Protein AF-A0A0C3D3B3-F1 (afdb_monomer)

Sequence (238 aa):
MASGIRVIELANLAVEKLCGSKEFSPSDTDHAIAVLGQRFGLEICLGHQESIKYLERGVASHLRICTSTTDDMIWSCTNYPSEPFLSCIAAFTLHGEQPIMENDVPDPRLKNCLKTLQDNLCKGMIDRGRAGELVSRLLWLLAKDLFVRTRIQNYGNLFYAAPGPNEWDGEFIDCRRVKVLDYLDFVFGKHKWTESVVGAFGNAYINFSHWVSMVSDIAGKEAHWIGYGSFDDLQPQC

Organism: NCBI:txid1036808

Mean predicted aligned error: 8.66 Å

pLDDT: mean 82.71, std 16.33, range [30.33, 96.94]

Foldseek 3Di:
DPDDQFPVNVLQVLLCQQQLHSDQDLLDLLSLCSLCCQQLVWDFDDPAPVLQVSQVCCCVRRQKDFPDADPVRSDTDIGHDLDLSSNLSSLCQQQHQAFDEPPDDGDVSVVSSVVSVVVCVVSRGIDCDPPRSSVVSCLLLVLLSNCLRYPQPQRDGQFSHDDDPGNVVTDGSLQDWDQPQSSCCSSVNHDDDDPVRCVVRVPPTDHDRDDDDDPDDCPDPPVDDPDDDDPVVPDDDD

Solvent-accessible surface area (backbone atoms only — not comparable to full-atom values): 14088 Å² total; per-residue (Å²): 130,85,81,74,86,49,71,69,57,52,50,49,50,48,48,19,43,34,40,56,32,88,64,89,45,44,86,38,63,67,32,26,51,31,35,48,19,45,55,61,63,61,46,67,27,84,91,33,75,69,22,55,57,47,52,56,47,28,45,75,37,25,67,30,41,75,79,46,63,45,97,86,65,80,50,70,47,66,46,56,70,76,44,61,68,61,29,30,52,25,49,42,66,36,58,45,72,62,73,53,56,102,81,58,79,76,45,68,41,38,55,38,25,54,49,52,49,52,55,34,47,73,72,50,31,37,50,53,66,66,99,50,46,46,58,54,42,48,53,54,50,52,51,48,55,49,46,55,42,55,71,50,78,59,73,43,62,70,20,44,43,75,48,61,100,50,63,85,78,36,55,46,41,74,63,51,70,41,49,44,59,66,50,48,29,65,76,75,43,87,69,87,72,49,71,70,52,44,71,71,35,68,86,35,67,45,67,85,63,77,85,78,90,72,96,64,69,81,87,45,99,75,71,70,74,96,62,81,78,69,80,78,80,74,66,83,80,129

Radius of gyration: 19.77 Å; Cα contacts (8 Å, |Δi|>4): 294; chains: 1; bounding box: 56×47×59 Å

Secondary structure (DSSP, 8-state):
-PPPPPHHHHHHHHHHHHHTSSS--TT-HHHHHHHHHHHHT--B-TT-HHHHHHHHHHHHHS-PEEEEE-TTS--EEEE----HHHHHHHHHHHH-SSPPPTTPPPPHHHHHHHHHHHHHHHHT-B---STTHHHHHHHHHHHHHHHHHHS-TT-BTTBSS---SSGGGSPBGGG--EEHHHHHHHHH------HHHHHHHTT-EE--S-----SS-TTSTT--------GGG-PPP-

Structure (mmCIF, N/CA/C/O backbone):
data_AF-A0A0C3D3B3-F1
#
_entry.id   AF-A0A0C3D3B3-F1
#
loop_
_atom_site.group_PDB
_atom_site.id
_atom_site.type_symbol
_atom_site.label_atom_id
_atom_site.label_alt_id
_atom_site.label_comp_id
_atom_site.label_asym_id
_atom_site.label_entity_id
_atom_site.label_seq_id
_atom_site.pdbx_PDB_ins_code
_atom_site.Cartn_x
_atom_site.Cartn_y
_atom_site.Cartn_z
_atom_site.occupancy
_atom_site.B_iso_or_equiv
_atom_site.auth_seq_id
_atom_site.auth_comp_id
_atom_site.auth_asym_id
_atom_site.auth_atom_id
_atom_site.pdbx_PDB_model_num
ATOM 1 N N . MET A 1 1 ? 27.771 -0.705 26.771 1.00 40.72 1 MET A N 1
ATOM 2 C CA . MET A 1 1 ? 26.434 -1.194 26.378 1.00 40.72 1 MET A CA 1
ATOM 3 C C . MET A 1 1 ? 26.163 -0.656 24.990 1.00 40.72 1 MET A C 1
ATOM 5 O O . MET A 1 1 ? 26.166 0.557 24.840 1.00 40.72 1 MET A O 1
ATOM 9 N N . ALA A 1 2 ? 26.061 -1.517 23.978 1.00 45.09 2 ALA A N 1
ATOM 10 C CA . ALA A 1 2 ? 25.658 -1.073 22.648 1.00 45.09 2 ALA A CA 1
ATOM 11 C C . ALA A 1 2 ? 24.197 -0.617 22.740 1.00 45.09 2 ALA A C 1
ATOM 13 O O . ALA A 1 2 ? 23.344 -1.403 23.149 1.00 45.09 2 ALA A O 1
ATOM 14 N N . SER A 1 3 ? 23.920 0.652 22.447 1.00 63.69 3 SER A N 1
ATOM 15 C CA . SER A 1 3 ? 22.546 1.106 22.250 1.00 63.69 3 SER A CA 1
ATOM 16 C C . SER A 1 3 ? 21.991 0.344 21.049 1.00 63.69 3 SER A C 1
ATOM 18 O O . SER A 1 3 ? 22.550 0.445 19.957 1.00 63.69 3 SER A O 1
ATOM 20 N N . GLY A 1 4 ? 20.959 -0.474 21.260 1.00 80.50 4 GLY A N 1
ATOM 21 C CA . GLY A 1 4 ? 20.258 -1.137 20.162 1.00 80.50 4 GLY A CA 1
ATOM 22 C C . GLY A 1 4 ? 19.687 -0.109 19.184 1.00 80.50 4 GLY A C 1
ATOM 23 O O . GLY A 1 4 ? 19.433 1.032 19.570 1.00 80.50 4 GLY A O 1
ATOM 24 N N . ILE A 1 5 ? 19.504 -0.512 17.924 1.00 85.50 5 ILE A N 1
ATOM 25 C CA . ILE A 1 5 ? 18.866 0.328 16.904 1.00 85.50 5 ILE A CA 1
ATOM 26 C C . ILE A 1 5 ? 17.456 0.720 17.370 1.00 85.50 5 ILE A C 1
ATOM 28 O O . ILE A 1 5 ? 16.706 -0.128 17.864 1.00 85.50 5 ILE A O 1
ATOM 32 N N . ARG A 1 6 ? 17.101 2.000 17.251 1.00 89.81 6 ARG A N 1
ATOM 33 C CA . ARG A 1 6 ? 15.747 2.477 17.579 1.00 89.81 6 ARG A CA 1
ATOM 34 C C . ARG A 1 6 ? 14.781 2.187 16.438 1.00 89.81 6 ARG A C 1
ATOM 36 O O . ARG A 1 6 ? 15.196 2.081 15.282 1.00 89.81 6 ARG A O 1
ATOM 43 N N . VAL A 1 7 ? 13.480 2.127 16.727 1.00 88.75 7 VAL A N 1
ATOM 44 C CA . VAL A 1 7 ? 12.479 1.827 15.686 1.00 88.75 7 VAL A CA 1
ATOM 45 C C . VAL A 1 7 ? 12.473 2.906 14.602 1.00 88.75 7 VAL A C 1
ATOM 47 O O . VAL A 1 7 ? 12.373 2.589 13.420 1.00 88.75 7 VAL A O 1
ATOM 50 N N . ILE A 1 8 ? 12.671 4.172 14.978 1.00 87.56 8 ILE A N 1
ATOM 51 C CA . ILE A 1 8 ? 12.753 5.278 14.014 1.00 87.56 8 ILE A CA 1
ATOM 52 C C . ILE A 1 8 ? 13.985 5.183 13.102 1.00 87.56 8 ILE A C 1
ATOM 54 O O . ILE A 1 8 ? 13.918 5.522 11.925 1.00 87.56 8 ILE A O 1
ATOM 58 N N . GLU A 1 9 ? 15.109 4.681 13.617 1.00 92.00 9 GLU A N 1
ATOM 59 C CA . GLU A 1 9 ? 16.326 4.472 12.826 1.00 92.00 9 GLU A CA 1
ATOM 60 C C . GLU A 1 9 ? 16.119 3.340 11.819 1.00 92.00 9 GLU A C 1
ATOM 62 O O . GLU A 1 9 ? 16.507 3.472 10.658 1.00 92.00 9 GLU A O 1
ATOM 67 N N . LEU A 1 10 ? 15.434 2.267 12.233 1.00 92.88 10 LEU A N 1
ATOM 68 C CA . LEU A 1 10 ? 15.047 1.194 11.323 1.00 92.88 10 LEU A CA 1
ATOM 69 C C . LEU A 1 10 ? 14.026 1.670 10.276 1.00 92.88 10 LEU A C 1
ATOM 71 O O . LEU A 1 10 ? 14.139 1.296 9.112 1.00 92.88 10 LEU A O 1
ATOM 75 N N . ALA A 1 11 ? 13.059 2.507 10.659 1.00 92.00 11 ALA A N 1
ATOM 76 C CA . ALA A 1 11 ? 12.079 3.080 9.739 1.00 92.00 11 ALA A CA 1
ATOM 77 C C . ALA A 1 11 ? 12.749 3.951 8.666 1.00 92.00 11 ALA A C 1
ATOM 79 O O . ALA A 1 11 ? 12.465 3.789 7.481 1.00 92.00 11 ALA A O 1
ATOM 80 N N . ASN A 1 12 ? 13.699 4.804 9.058 1.00 93.19 12 ASN A N 1
ATOM 81 C CA . ASN A 1 12 ? 14.478 5.610 8.117 1.00 93.19 12 ASN A CA 1
ATOM 82 C C . ASN A 1 12 ? 15.312 4.732 7.176 1.00 93.19 12 ASN A C 1
ATOM 84 O O . ASN A 1 12 ? 15.326 4.970 5.971 1.00 93.19 12 ASN A O 1
ATOM 88 N N . LEU A 1 13 ? 15.947 3.678 7.701 1.00 95.38 13 LEU A N 1
ATOM 89 C CA . LEU A 1 13 ? 16.672 2.711 6.876 1.00 95.38 13 LEU A CA 1
ATOM 90 C C . LEU A 1 13 ? 15.737 1.991 5.893 1.00 95.38 13 LEU A C 1
ATOM 92 O O . LEU A 1 13 ? 16.113 1.753 4.749 1.00 95.38 13 LEU A O 1
ATOM 96 N N . ALA A 1 14 ? 14.519 1.655 6.314 1.00 94.38 14 ALA A N 1
ATOM 97 C CA . ALA A 1 14 ? 13.520 1.037 5.452 1.00 94.38 14 ALA A CA 1
ATOM 98 C C . ALA A 1 14 ? 13.067 1.976 4.325 1.00 94.38 14 ALA A C 1
ATOM 100 O O . ALA A 1 14 ? 12.999 1.534 3.180 1.00 94.38 14 ALA A O 1
ATOM 101 N N . VAL A 1 15 ? 12.831 3.264 4.612 1.00 95.19 15 VAL A N 1
ATOM 102 C CA . VAL A 1 15 ? 12.570 4.279 3.573 1.00 95.19 15 VAL A CA 1
ATOM 103 C C . VAL A 1 15 ? 13.759 4.381 2.625 1.00 95.19 15 VAL A C 1
ATOM 105 O O . VAL A 1 15 ? 13.559 4.347 1.413 1.00 95.19 15 VAL A O 1
ATOM 108 N N . GLU A 1 16 ? 14.985 4.428 3.157 1.00 96.12 16 GLU A N 1
ATOM 109 C CA . GLU A 1 16 ? 16.201 4.520 2.347 1.00 96.12 16 GLU A CA 1
ATOM 110 C C . GLU A 1 16 ? 16.331 3.344 1.385 1.00 96.12 16 GLU A C 1
ATOM 112 O O . GLU A 1 16 ? 16.606 3.521 0.200 1.00 96.12 16 GLU A O 1
ATOM 117 N N . LYS A 1 17 ? 16.093 2.131 1.882 1.00 95.31 17 LYS A N 1
ATOM 118 C CA . LYS A 1 17 ? 16.173 0.914 1.078 1.00 95.31 17 LYS A CA 1
ATOM 119 C C . LYS A 1 17 ? 15.025 0.788 0.084 1.00 95.31 17 LYS A C 1
ATOM 121 O O . LYS A 1 17 ? 15.250 0.311 -1.021 1.00 95.31 17 LYS A O 1
ATOM 126 N N . LEU A 1 18 ? 13.819 1.216 0.446 1.00 94.50 18 LEU A N 1
ATOM 127 C CA . LEU A 1 18 ? 12.666 1.184 -0.452 1.00 94.50 18 LEU A CA 1
ATOM 128 C C . LEU A 1 18 ? 12.782 2.236 -1.565 1.00 94.50 18 LEU A C 1
ATOM 130 O O . LEU A 1 18 ? 12.392 1.987 -2.702 1.00 94.50 18 LEU A O 1
ATOM 134 N N . CYS A 1 19 ? 13.342 3.405 -1.259 1.00 95.69 19 CYS A N 1
ATOM 135 C CA . CYS A 1 19 ? 13.500 4.498 -2.216 1.00 95.69 19 CYS A CA 1
ATOM 136 C C . CYS A 1 19 ? 14.851 4.469 -2.941 1.00 95.69 19 CYS A C 1
ATOM 138 O O . CYS A 1 19 ? 15.018 5.201 -3.901 1.00 95.69 19 CYS A O 1
ATOM 140 N N . GLY A 1 20 ? 15.831 3.676 -2.509 1.00 94.81 20 GLY A N 1
ATOM 141 C CA . GLY A 1 20 ? 17.196 3.761 -3.044 1.00 94.81 20 GLY A CA 1
ATOM 142 C C . GLY A 1 20 ? 17.871 5.115 -2.780 1.00 94.81 20 GLY A C 1
ATOM 143 O O . GLY A 1 20 ? 18.854 5.458 -3.432 1.00 94.81 20 GLY A O 1
ATOM 144 N N . SER A 1 21 ? 17.334 5.896 -1.839 1.00 95.69 21 SER A N 1
ATOM 145 C CA . SER A 1 21 ? 17.717 7.272 -1.524 1.00 95.69 21 SER A CA 1
ATOM 146 C C . SER A 1 21 ? 17.378 7.574 -0.070 1.00 95.69 21 SER A C 1
ATOM 148 O O . SER A 1 21 ? 16.336 7.146 0.412 1.00 95.69 21 SER A O 1
ATOM 150 N N . LYS A 1 22 ? 18.210 8.369 0.614 1.00 93.00 22 LYS A N 1
ATOM 151 C CA . LYS A 1 22 ? 18.000 8.762 2.023 1.00 93.00 22 LYS A CA 1
ATOM 152 C C . LYS A 1 22 ? 16.673 9.471 2.274 1.00 93.00 22 LYS A C 1
ATOM 154 O O . LYS A 1 22 ? 16.157 9.431 3.385 1.00 93.00 22 LYS A O 1
ATOM 159 N N . GLU A 1 23 ? 16.155 10.144 1.254 1.00 92.44 23 GLU A N 1
ATOM 160 C CA . GLU A 1 23 ? 14.913 10.898 1.330 1.00 92.44 23 GLU A CA 1
ATOM 161 C C . GLU A 1 23 ? 13.953 10.448 0.237 1.00 92.44 23 GLU A C 1
ATOM 163 O O . GLU A 1 23 ? 14.335 10.235 -0.921 1.00 92.44 23 GLU A O 1
ATOM 168 N N . PHE A 1 24 ? 12.684 10.341 0.621 1.00 95.19 24 PHE A N 1
ATOM 169 C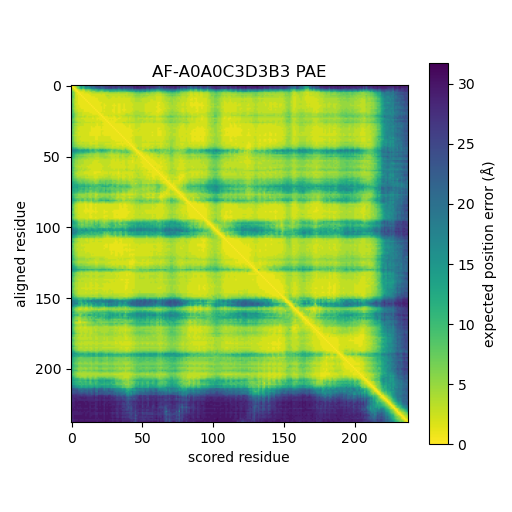 CA . PHE A 1 24 ? 11.595 10.093 -0.301 1.00 95.19 24 PHE A CA 1
ATOM 170 C C . PHE A 1 24 ? 11.248 11.368 -1.077 1.00 95.19 24 PHE A C 1
ATOM 172 O O . PHE A 1 24 ? 11.040 12.436 -0.503 1.00 95.19 24 PHE A O 1
ATOM 179 N N . SER A 1 25 ? 11.104 11.220 -2.391 1.00 95.44 25 SER A N 1
ATOM 180 C CA . SER A 1 25 ? 10.665 12.283 -3.295 1.00 95.44 25 SER A CA 1
ATOM 181 C C . SER A 1 25 ? 9.412 11.822 -4.041 1.00 95.44 25 SER A C 1
ATOM 183 O O . SER A 1 25 ? 9.516 10.913 -4.862 1.00 95.44 25 SER A O 1
ATOM 185 N N . PRO A 1 26 ? 8.230 12.420 -3.802 1.00 93.38 26 PRO A N 1
ATOM 186 C CA . PRO A 1 26 ? 6.985 11.995 -4.447 1.00 93.38 26 PRO A CA 1
ATOM 187 C C . PRO A 1 26 ? 6.913 12.351 -5.940 1.00 93.38 26 PRO A C 1
ATOM 189 O O . PRO A 1 26 ? 6.030 11.861 -6.642 1.00 93.38 26 PRO A O 1
ATOM 192 N N . SER A 1 27 ? 7.798 13.228 -6.423 1.00 93.00 27 SER A N 1
ATOM 193 C CA . SER A 1 27 ? 7.943 13.555 -7.846 1.00 93.00 27 SER A CA 1
ATOM 194 C C . SER A 1 27 ? 8.886 12.601 -8.582 1.00 93.00 27 SER A C 1
ATOM 196 O O . SER A 1 27 ? 8.890 12.589 -9.813 1.00 93.00 27 SER A O 1
ATOM 198 N N . ASP A 1 28 ? 9.666 11.801 -7.853 1.00 95.88 28 ASP A N 1
ATOM 199 C CA . ASP A 1 28 ? 10.480 10.742 -8.434 1.00 95.88 28 ASP A CA 1
ATOM 200 C C . ASP A 1 28 ? 9.589 9.533 -8.756 1.00 95.88 28 ASP A C 1
ATOM 202 O O . ASP A 1 28 ? 8.849 9.024 -7.906 1.00 95.88 28 ASP A O 1
ATOM 206 N N . THR A 1 29 ? 9.633 9.090 -10.014 1.00 95.44 29 THR A N 1
ATOM 207 C CA . THR A 1 29 ? 8.800 7.976 -10.477 1.00 95.44 29 THR A CA 1
ATOM 208 C C . THR A 1 29 ? 9.195 6.662 -9.819 1.00 95.44 29 THR A C 1
ATOM 210 O O . THR A 1 29 ? 8.309 5.907 -9.418 1.00 95.44 29 THR A O 1
ATOM 213 N N . ASP A 1 30 ? 10.490 6.395 -9.661 1.00 95.38 30 ASP A N 1
ATOM 214 C CA . ASP A 1 30 ? 10.953 5.126 -9.115 1.00 95.38 30 ASP A CA 1
ATOM 215 C C . ASP A 1 30 ? 10.599 5.030 -7.626 1.00 95.38 30 ASP A C 1
ATOM 217 O O . ASP A 1 30 ? 10.074 4.004 -7.187 1.00 95.38 30 ASP A O 1
ATOM 221 N N . HIS A 1 31 ? 10.756 6.130 -6.877 1.00 96.69 31 HIS A N 1
ATOM 222 C CA . HIS A 1 31 ? 10.308 6.219 -5.483 1.00 96.69 31 HIS A CA 1
ATOM 223 C C . HIS A 1 31 ? 8.799 5.984 -5.351 1.00 96.69 31 HIS A C 1
ATOM 225 O O . HIS A 1 31 ? 8.360 5.163 -4.544 1.00 96.69 31 HIS A O 1
ATOM 231 N N . ALA A 1 32 ? 7.991 6.700 -6.141 1.00 96.94 32 ALA A N 1
ATOM 232 C CA . ALA A 1 32 ? 6.539 6.600 -6.069 1.00 96.94 32 ALA A CA 1
ATOM 233 C C . ALA A 1 32 ? 6.052 5.182 -6.400 1.00 96.94 32 ALA A C 1
ATOM 235 O O . ALA A 1 32 ? 5.237 4.632 -5.658 1.00 96.94 32 ALA A O 1
ATOM 236 N N . ILE A 1 33 ? 6.563 4.567 -7.473 1.00 96.12 33 ILE A N 1
ATOM 237 C CA . ILE A 1 33 ? 6.174 3.201 -7.845 1.00 96.12 33 ILE A CA 1
ATOM 238 C C . ILE A 1 33 ? 6.713 2.175 -6.845 1.00 96.12 33 ILE A C 1
ATOM 240 O O . ILE A 1 33 ? 6.004 1.215 -6.564 1.00 96.12 33 ILE A O 1
ATOM 244 N N . ALA A 1 34 ? 7.887 2.379 -6.240 1.00 95.69 34 ALA A N 1
ATOM 245 C CA . ALA A 1 34 ? 8.399 1.471 -5.213 1.00 95.69 34 ALA A CA 1
ATOM 246 C C . ALA A 1 34 ? 7.525 1.475 -3.951 1.00 95.69 34 ALA A C 1
ATOM 248 O O . ALA A 1 34 ? 7.096 0.421 -3.479 1.00 95.69 34 ALA A O 1
ATOM 249 N N . VAL A 1 35 ? 7.188 2.663 -3.444 1.00 95.75 35 VAL A N 1
ATOM 250 C CA . VAL A 1 35 ? 6.343 2.823 -2.253 1.00 95.75 35 VAL A CA 1
ATOM 251 C C . VAL A 1 35 ? 4.927 2.298 -2.506 1.00 95.75 35 VAL A C 1
ATOM 253 O O . VAL A 1 35 ? 4.397 1.519 -1.711 1.00 95.75 35 VAL A O 1
ATOM 256 N N . LEU A 1 36 ? 4.315 2.663 -3.636 1.00 95.44 36 LEU A N 1
ATOM 257 C CA . LEU A 1 36 ? 3.005 2.130 -4.017 1.00 95.44 36 LEU A CA 1
ATOM 258 C C . LEU A 1 36 ? 3.061 0.620 -4.287 1.00 95.44 36 LEU A C 1
ATOM 260 O O . LEU A 1 36 ? 2.132 -0.101 -3.933 1.00 95.44 36 LEU A O 1
ATOM 264 N N . GLY A 1 37 ? 4.151 0.140 -4.882 1.00 93.81 37 GLY A N 1
ATOM 265 C CA . GLY A 1 37 ? 4.425 -1.265 -5.155 1.00 93.81 37 GLY A CA 1
ATOM 266 C C . GLY A 1 37 ? 4.431 -2.096 -3.885 1.00 93.81 37 GLY A C 1
ATOM 267 O O . GLY A 1 37 ? 3.711 -3.090 -3.813 1.00 93.81 37 GLY A O 1
ATOM 268 N N . GLN A 1 38 ? 5.152 -1.635 -2.865 1.00 93.56 38 GLN A N 1
ATOM 269 C CA . GLN A 1 38 ? 5.186 -2.271 -1.553 1.00 93.56 38 GLN A CA 1
ATOM 270 C C . GLN A 1 38 ? 3.829 -2.211 -0.838 1.00 93.56 38 GLN A C 1
ATOM 272 O O . GLN A 1 38 ? 3.435 -3.183 -0.191 1.00 93.56 38 GLN A O 1
ATOM 277 N N . ARG A 1 39 ? 3.092 -1.093 -0.938 1.00 93.38 39 ARG A N 1
ATOM 278 C CA . ARG A 1 39 ? 1.810 -0.942 -0.227 1.00 93.38 39 ARG A CA 1
ATOM 279 C C . ARG A 1 39 ? 0.667 -1.719 -0.881 1.00 93.38 39 ARG A C 1
ATOM 281 O O . ARG A 1 39 ? -0.083 -2.391 -0.179 1.00 93.38 39 ARG A O 1
ATOM 288 N N . PHE A 1 40 ? 0.522 -1.614 -2.200 1.00 92.12 40 PHE A N 1
ATOM 289 C CA . PHE A 1 40 ? -0.640 -2.104 -2.955 1.00 92.12 40 PHE A CA 1
ATOM 290 C C . PHE A 1 40 ? -0.348 -3.357 -3.793 1.00 92.12 40 PHE A C 1
ATOM 292 O O . PHE A 1 40 ? -1.259 -3.911 -4.412 1.00 92.12 40 PHE A O 1
ATOM 299 N N . GLY A 1 41 ? 0.902 -3.829 -3.808 1.00 90.62 41 GLY A N 1
ATOM 300 C CA . GLY A 1 41 ? 1.323 -5.005 -4.569 1.00 90.62 41 GLY A CA 1
ATOM 301 C C . GLY A 1 41 ? 1.335 -4.756 -6.076 1.00 90.62 41 GLY A C 1
ATOM 302 O O . GLY A 1 41 ? 0.776 -5.552 -6.825 1.00 90.62 41 GLY A O 1
ATOM 303 N N . LEU A 1 42 ? 1.894 -3.633 -6.536 1.00 91.81 42 LEU A N 1
ATOM 304 C CA . LEU A 1 42 ? 1.882 -3.307 -7.966 1.00 91.81 42 LEU A CA 1
ATOM 305 C C . LEU A 1 42 ? 2.642 -4.350 -8.794 1.00 91.81 42 LEU A C 1
ATOM 307 O O . LEU A 1 42 ? 3.812 -4.664 -8.532 1.00 91.81 42 LEU A O 1
ATOM 311 N N . GLU A 1 43 ? 1.969 -4.824 -9.835 1.00 89.81 43 GLU A N 1
ATOM 312 C CA . GLU A 1 43 ? 2.534 -5.693 -10.855 1.00 89.81 43 GLU A CA 1
ATOM 313 C C . GLU A 1 43 ? 3.013 -4.845 -12.030 1.00 89.81 43 GLU A C 1
ATOM 315 O O . GLU A 1 43 ? 2.365 -3.880 -12.439 1.00 89.81 43 GLU A O 1
ATOM 320 N N . ILE A 1 44 ? 4.197 -5.174 -12.531 1.00 90.81 44 ILE A N 1
ATOM 321 C CA . ILE A 1 44 ? 4.859 -4.432 -13.599 1.00 90.81 44 ILE A CA 1
ATOM 322 C C . ILE A 1 44 ? 4.750 -5.282 -14.861 1.00 90.81 44 ILE A C 1
ATOM 324 O O . ILE A 1 44 ? 5.142 -6.449 -14.846 1.00 90.81 44 ILE A O 1
ATOM 328 N N . CYS A 1 45 ? 4.217 -4.707 -15.938 1.00 88.25 45 CYS A N 1
ATOM 329 C CA . CYS A 1 45 ? 3.967 -5.427 -17.181 1.00 88.25 45 CYS A CA 1
ATOM 330 C C . CYS A 1 45 ? 5.272 -5.947 -17.788 1.00 88.25 45 CYS A C 1
ATOM 332 O O . CYS A 1 45 ? 6.187 -5.164 -18.065 1.00 88.25 45 CYS A O 1
ATOM 334 N N . LEU A 1 46 ? 5.321 -7.246 -18.078 1.00 78.81 46 LEU A N 1
ATOM 335 C CA . LEU A 1 46 ? 6.338 -7.831 -18.947 1.00 78.81 46 LEU A CA 1
ATOM 336 C C . LEU A 1 46 ? 6.076 -7.354 -20.387 1.00 78.81 46 LEU A C 1
ATOM 338 O O . LEU A 1 46 ? 4.928 -7.252 -20.809 1.00 78.81 46 LEU A O 1
ATOM 342 N N . GLY A 1 47 ? 7.119 -7.014 -21.142 1.00 74.75 47 GLY A N 1
ATOM 343 C CA . GLY A 1 47 ? 6.988 -6.577 -22.542 1.00 74.75 47 GLY A CA 1
ATOM 344 C C . GLY A 1 47 ? 7.158 -5.078 -22.799 1.00 74.75 47 GLY A C 1
ATOM 345 O O . GLY A 1 47 ? 7.481 -4.694 -23.921 1.00 74.75 47 GLY A O 1
ATOM 346 N N . HIS A 1 48 ? 6.986 -4.213 -21.797 1.00 81.25 48 HIS A N 1
ATOM 347 C CA . HIS A 1 48 ? 7.131 -2.765 -21.986 1.00 81.25 48 HIS A CA 1
ATOM 348 C C . HIS A 1 48 ? 8.576 -2.307 -21.709 1.00 81.25 48 HIS A C 1
ATOM 350 O O . HIS A 1 48 ? 9.160 -2.649 -20.683 1.00 81.25 48 HIS A O 1
ATOM 356 N N . GLN A 1 49 ? 9.173 -1.504 -22.598 1.00 82.75 49 GLN A N 1
ATOM 357 C CA . GLN A 1 49 ? 10.597 -1.135 -22.501 1.00 82.75 49 GLN A CA 1
ATOM 358 C C . GLN A 1 49 ? 10.946 -0.422 -21.183 1.00 82.75 49 GLN A C 1
ATOM 360 O O . GLN A 1 49 ? 11.986 -0.690 -20.582 1.00 82.75 49 GLN A O 1
ATOM 365 N N . GLU A 1 50 ? 10.069 0.464 -20.706 1.00 85.38 50 GLU A N 1
ATOM 366 C CA . GLU A 1 50 ? 10.281 1.151 -19.424 1.00 85.38 50 GLU A CA 1
ATOM 367 C C . GLU A 1 50 ? 10.068 0.225 -18.222 1.00 85.38 50 GLU A C 1
ATOM 369 O O . GLU A 1 50 ? 10.678 0.444 -17.178 1.00 85.38 50 GLU A O 1
ATOM 374 N N . SER A 1 51 ? 9.284 -0.847 -18.382 1.00 87.50 51 SER A N 1
ATOM 375 C CA . SER A 1 51 ? 9.134 -1.861 -17.339 1.00 87.50 51 SER A CA 1
ATOM 376 C C . SER A 1 51 ? 10.448 -2.582 -17.095 1.00 87.50 51 SER A C 1
ATOM 378 O O . SER A 1 51 ? 10.849 -2.690 -15.948 1.00 87.50 51 SER A O 1
ATOM 380 N N . ILE A 1 52 ? 11.160 -3.010 -18.145 1.00 86.06 52 ILE A N 1
ATOM 381 C CA . ILE A 1 52 ? 12.442 -3.727 -18.000 1.00 86.06 52 ILE A CA 1
ATOM 382 C C . ILE A 1 52 ? 13.441 -2.885 -17.200 1.00 86.06 52 ILE A C 1
ATOM 384 O O . ILE A 1 52 ? 13.960 -3.337 -16.182 1.00 86.06 52 ILE A O 1
ATOM 388 N N . LYS A 1 53 ? 13.629 -1.620 -17.600 1.00 88.12 53 LYS A N 1
ATOM 389 C CA . LYS A 1 53 ? 14.524 -0.688 -16.897 1.00 88.12 53 LYS A CA 1
ATOM 390 C C . LYS A 1 53 ? 14.112 -0.493 -15.439 1.00 88.12 53 LYS A C 1
ATOM 392 O O . LYS A 1 53 ? 14.966 -0.463 -14.558 1.00 88.12 53 LYS A O 1
ATOM 397 N N . TYR A 1 54 ? 12.813 -0.340 -15.182 1.00 90.62 54 TYR A N 1
ATOM 398 C CA . TYR A 1 54 ? 12.312 -0.205 -13.819 1.00 90.62 54 TYR A CA 1
ATOM 399 C C . TYR A 1 54 ? 12.521 -1.479 -13.000 1.00 90.62 54 TYR A C 1
ATOM 401 O O . TYR A 1 54 ? 12.869 -1.382 -11.833 1.00 90.62 54 TYR A O 1
ATOM 409 N N . LEU A 1 55 ? 12.334 -2.665 -13.580 1.00 91.12 55 LEU A N 1
ATOM 410 C CA . LEU A 1 55 ? 12.520 -3.931 -12.874 1.00 91.12 55 LEU A CA 1
ATOM 411 C C . LEU A 1 55 ? 13.974 -4.125 -12.440 1.00 91.12 55 LEU A C 1
ATOM 413 O O . LEU A 1 55 ? 14.216 -4.464 -11.282 1.00 91.12 55 LEU A O 1
ATOM 417 N N . GLU A 1 56 ? 14.929 -3.844 -13.327 1.00 89.56 56 GLU A N 1
ATOM 418 C CA . GLU A 1 56 ? 16.361 -3.892 -13.010 1.00 89.56 56 GLU A CA 1
ATOM 419 C C . GLU A 1 56 ? 16.723 -2.922 -11.879 1.00 89.56 56 GLU A C 1
ATOM 421 O O . GLU A 1 56 ? 17.324 -3.329 -10.881 1.00 89.56 56 GLU A O 1
ATOM 426 N N . ARG A 1 57 ? 16.302 -1.651 -11.987 1.00 92.00 57 ARG A N 1
ATOM 427 C CA . ARG A 1 57 ? 16.517 -0.655 -10.922 1.00 92.00 57 ARG A CA 1
ATOM 428 C C . ARG A 1 57 ? 15.810 -1.058 -9.634 1.00 92.00 57 ARG A C 1
ATOM 430 O O . ARG A 1 57 ? 16.399 -1.004 -8.564 1.00 92.00 57 ARG A O 1
ATOM 437 N N . GLY A 1 58 ? 14.574 -1.533 -9.732 1.00 91.44 58 GLY A N 1
ATOM 438 C CA . GLY A 1 58 ? 13.755 -1.975 -8.612 1.00 91.44 58 GLY A CA 1
ATOM 439 C C . GLY A 1 58 ? 14.455 -3.036 -7.768 1.00 91.44 58 GLY A C 1
ATOM 440 O O . GLY A 1 58 ? 14.473 -2.940 -6.539 1.00 91.44 58 GLY A O 1
ATOM 441 N N . VAL A 1 59 ? 15.066 -4.020 -8.432 1.00 91.50 59 VAL A N 1
ATOM 442 C CA . VAL A 1 59 ? 15.844 -5.079 -7.776 1.00 91.50 59 VAL A CA 1
ATOM 443 C C . VAL A 1 59 ? 17.150 -4.538 -7.195 1.00 91.50 59 VAL A C 1
ATOM 445 O O . VAL A 1 59 ? 17.517 -4.890 -6.075 1.00 91.50 59 VAL A O 1
ATOM 448 N N . ALA A 1 60 ? 17.843 -3.662 -7.922 1.00 92.56 60 ALA A N 1
ATOM 449 C CA . ALA A 1 60 ? 19.128 -3.123 -7.490 1.00 92.56 60 ALA A CA 1
ATOM 450 C C . ALA A 1 60 ? 19.023 -2.141 -6.306 1.00 92.56 60 ALA A C 1
ATOM 452 O O . ALA A 1 60 ? 19.928 -2.107 -5.470 1.00 92.56 60 ALA A O 1
ATOM 453 N N . SER A 1 61 ? 17.957 -1.335 -6.234 1.00 93.06 61 SER A N 1
ATOM 454 C CA . SER A 1 61 ? 17.893 -0.182 -5.323 1.00 93.06 61 SER A CA 1
ATOM 455 C C . SER A 1 61 ? 16.590 0.008 -4.551 1.00 93.06 61 SER A C 1
ATOM 457 O O . SER A 1 61 ? 16.578 0.861 -3.673 1.00 93.06 61 SER A O 1
ATOM 459 N N . HIS A 1 62 ? 15.524 -0.758 -4.808 1.00 94.50 62 HIS A N 1
ATOM 460 C CA . HIS A 1 62 ? 14.206 -0.489 -4.211 1.00 94.50 62 HIS A 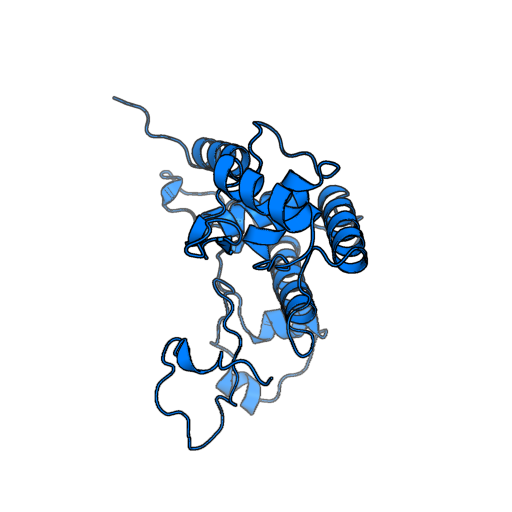CA 1
ATOM 461 C C . HIS A 1 62 ? 13.591 -1.677 -3.473 1.00 94.50 62 HIS A C 1
ATOM 463 O O . HIS A 1 62 ? 12.373 -1.756 -3.407 1.00 94.50 62 HIS A O 1
ATOM 469 N N . LEU A 1 63 ? 14.384 -2.617 -2.944 1.00 93.44 63 LEU A N 1
ATOM 470 C CA . LEU A 1 63 ? 13.905 -3.820 -2.229 1.00 93.44 63 LEU A CA 1
ATOM 471 C C . LEU A 1 63 ? 12.965 -4.738 -3.031 1.00 93.44 63 LEU A C 1
ATOM 473 O O . LEU A 1 63 ? 12.318 -5.618 -2.456 1.00 93.44 63 LEU A O 1
ATOM 477 N N . ARG A 1 64 ? 12.888 -4.574 -4.353 1.00 92.38 64 ARG A N 1
ATOM 478 C CA . ARG A 1 64 ? 12.146 -5.511 -5.191 1.00 92.38 64 ARG A CA 1
ATOM 479 C C . ARG A 1 64 ? 12.930 -6.818 -5.276 1.00 92.38 64 ARG A C 1
ATOM 481 O O . ARG A 1 64 ? 14.149 -6.814 -5.415 1.00 92.38 64 ARG A O 1
ATOM 488 N N . ILE A 1 65 ? 12.243 -7.946 -5.200 1.00 90.75 65 ILE A N 1
ATOM 489 C CA . ILE A 1 65 ? 12.876 -9.264 -5.253 1.00 90.75 65 ILE A CA 1
ATOM 490 C C . ILE A 1 65 ? 12.716 -9.819 -6.662 1.00 90.75 65 ILE A C 1
ATOM 492 O O . ILE A 1 65 ? 11.617 -9.796 -7.212 1.00 90.75 65 ILE A O 1
ATOM 496 N N . CYS A 1 66 ? 13.805 -10.332 -7.236 1.00 90.31 66 CYS A N 1
ATOM 497 C CA . CYS A 1 66 ? 13.752 -11.184 -8.419 1.00 90.31 66 CYS A CA 1
ATOM 498 C C . CYS A 1 66 ? 13.459 -12.620 -7.982 1.00 90.31 66 CYS A C 1
ATOM 500 O O . CYS A 1 66 ? 14.224 -13.200 -7.213 1.00 90.31 66 CYS A O 1
ATOM 502 N N . THR A 1 67 ? 12.330 -13.168 -8.424 1.00 88.12 67 THR A N 1
ATOM 503 C CA . THR A 1 67 ? 11.890 -14.519 -8.057 1.00 88.12 67 THR A CA 1
ATOM 504 C C . THR A 1 67 ? 12.311 -15.559 -9.083 1.00 88.12 67 THR A C 1
ATOM 506 O O . THR A 1 67 ? 12.550 -16.707 -8.723 1.00 88.12 67 THR A O 1
ATOM 509 N N . SER A 1 68 ? 12.399 -15.174 -10.355 1.00 86.50 68 SER A N 1
ATOM 510 C CA . SER A 1 68 ? 12.899 -16.022 -11.435 1.00 86.50 68 SER A CA 1
ATOM 511 C C . SER A 1 68 ? 13.301 -15.179 -12.638 1.00 86.50 68 SER A C 1
ATOM 513 O O . SER A 1 68 ? 12.868 -14.034 -12.789 1.00 86.50 68 SER A O 1
ATOM 515 N N . THR A 1 69 ? 14.103 -15.772 -13.512 1.00 87.19 69 THR A N 1
ATOM 516 C CA . THR A 1 69 ? 14.513 -15.186 -14.786 1.00 87.19 69 THR A CA 1
ATOM 517 C C . THR A 1 69 ? 14.369 -16.250 -15.873 1.00 87.19 69 THR A C 1
ATOM 519 O O . THR A 1 69 ? 14.507 -17.439 -15.586 1.00 87.19 69 THR A O 1
ATOM 522 N N . THR A 1 70 ? 14.061 -15.846 -17.103 1.00 85.31 70 THR A N 1
ATOM 523 C CA . THR A 1 70 ? 14.115 -16.731 -18.274 1.00 85.31 70 THR A CA 1
ATOM 524 C C . THR A 1 70 ? 15.548 -17.179 -18.572 1.00 85.31 70 THR A C 1
ATOM 526 O O . THR A 1 70 ? 16.503 -16.500 -18.199 1.00 85.31 70 THR A O 1
ATOM 529 N N . ASP A 1 71 ? 15.710 -18.303 -19.279 1.00 86.88 71 ASP A N 1
ATOM 530 C CA . ASP A 1 71 ? 17.031 -18.863 -19.622 1.00 86.88 71 ASP A CA 1
ATOM 531 C C . ASP A 1 71 ? 17.904 -17.896 -20.442 1.00 86.88 71 ASP A C 1
ATOM 533 O O . ASP A 1 71 ? 19.130 -17.903 -20.336 1.00 86.88 71 ASP A O 1
ATOM 537 N N . ASP A 1 72 ? 17.272 -17.042 -21.253 1.00 84.31 72 ASP A N 1
ATOM 538 C CA . ASP A 1 72 ? 17.933 -15.993 -22.037 1.00 84.31 72 ASP A CA 1
ATOM 539 C C . ASP A 1 72 ? 18.273 -14.732 -21.220 1.00 84.31 72 ASP A C 1
ATOM 541 O O . ASP A 1 72 ? 18.891 -13.804 -21.743 1.00 84.31 72 ASP A O 1
ATOM 545 N N . MET A 1 73 ? 17.893 -14.699 -19.939 1.00 78.38 73 MET A N 1
ATOM 546 C CA . MET A 1 73 ? 18.070 -13.592 -18.998 1.00 78.38 73 MET A CA 1
ATOM 547 C C . MET A 1 73 ? 17.362 -12.285 -19.395 1.00 78.38 73 MET A C 1
ATOM 549 O O . MET A 1 73 ? 17.610 -11.245 -18.785 1.00 78.38 73 MET A O 1
ATOM 553 N N . ILE A 1 74 ? 16.465 -12.318 -20.390 1.00 77.19 74 ILE A N 1
ATOM 554 C CA . ILE A 1 74 ? 15.774 -11.123 -20.901 1.00 77.19 74 ILE A CA 1
ATOM 555 C C . ILE A 1 74 ? 14.612 -10.722 -19.988 1.00 77.19 74 ILE A C 1
ATOM 557 O O . ILE A 1 74 ? 14.372 -9.532 -19.770 1.00 77.19 74 ILE A O 1
ATOM 561 N N . TRP A 1 75 ? 13.888 -11.696 -19.435 1.00 79.44 75 TRP A N 1
ATOM 562 C CA . TRP A 1 75 ? 12.706 -11.446 -18.617 1.00 79.44 75 TRP A CA 1
ATOM 563 C C . TRP A 1 75 ? 12.936 -11.887 -17.183 1.00 79.44 75 TRP A C 1
ATOM 565 O O . TRP A 1 75 ? 13.291 -13.032 -16.920 1.00 79.44 75 TRP A O 1
ATOM 575 N N . SER A 1 76 ? 12.683 -10.978 -16.243 1.00 83.31 76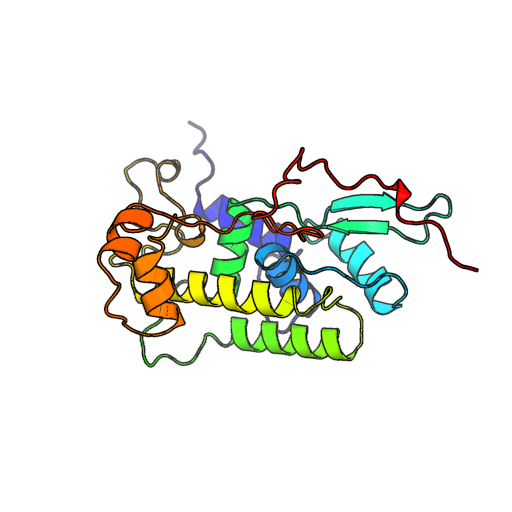 SER A N 1
ATOM 576 C CA . SER A 1 76 ? 12.723 -11.268 -14.811 1.00 83.31 76 SER A CA 1
ATOM 577 C C . SER A 1 76 ? 11.330 -11.144 -14.211 1.00 83.31 76 SER A C 1
ATOM 579 O O . SER A 1 76 ? 10.691 -10.093 -14.300 1.00 83.31 76 SER A O 1
ATOM 581 N N . CYS A 1 77 ? 10.877 -12.202 -13.548 1.00 83.81 77 CYS A N 1
ATOM 582 C CA . CYS A 1 77 ? 9.718 -12.132 -12.677 1.00 83.81 77 CYS A CA 1
ATOM 583 C C . CYS A 1 77 ? 10.164 -11.532 -11.351 1.00 83.81 77 CYS A C 1
ATOM 585 O O . CYS A 1 77 ? 11.115 -11.991 -10.718 1.00 83.81 77 CYS A O 1
ATOM 587 N N . THR A 1 78 ? 9.487 -10.474 -10.932 1.00 87.44 78 THR A N 1
ATOM 588 C CA . THR A 1 78 ? 9.869 -9.726 -9.740 1.00 87.44 78 THR A CA 1
ATOM 589 C C . THR A 1 78 ? 8.631 -9.320 -8.962 1.00 87.44 78 THR A C 1
ATOM 591 O O . THR A 1 78 ? 7.581 -9.047 -9.549 1.00 87.44 78 THR A O 1
ATOM 594 N N . ASN A 1 79 ? 8.750 -9.224 -7.645 1.00 86.19 79 ASN A N 1
ATOM 595 C CA . ASN A 1 79 ? 7.666 -8.761 -6.790 1.00 86.19 79 ASN A CA 1
ATOM 596 C C . ASN A 1 79 ? 8.193 -7.998 -5.573 1.00 86.19 79 ASN A C 1
ATOM 598 O O . ASN A 1 79 ? 9.392 -7.953 -5.295 1.00 86.19 79 ASN A O 1
ATOM 602 N N . TYR A 1 80 ? 7.264 -7.363 -4.870 1.00 84.94 80 TYR A N 1
ATOM 603 C CA . TYR A 1 80 ? 7.501 -6.834 -3.540 1.00 84.94 80 TYR A CA 1
ATOM 604 C C . TYR A 1 80 ? 7.077 -7.882 -2.508 1.00 84.94 80 TYR A C 1
ATOM 606 O O . TYR A 1 80 ? 5.960 -8.403 -2.616 1.00 84.94 80 TYR A O 1
ATOM 614 N N . PRO A 1 81 ? 7.925 -8.223 -1.521 1.00 79.56 81 PRO A N 1
ATOM 615 C CA . PRO A 1 81 ? 7.528 -9.153 -0.478 1.00 79.56 81 PRO A CA 1
ATOM 616 C C . PRO A 1 81 ? 6.383 -8.554 0.344 1.00 79.56 81 PRO A C 1
ATOM 618 O O . PRO A 1 81 ? 6.395 -7.374 0.704 1.00 79.56 81 PRO A O 1
ATOM 621 N N . SER A 1 82 ? 5.401 -9.390 0.684 1.00 74.69 82 SER A N 1
ATOM 622 C CA . SER A 1 82 ? 4.364 -9.034 1.657 1.00 74.69 82 SER A CA 1
ATOM 623 C C . SER A 1 82 ? 4.988 -8.989 3.056 1.00 74.69 82 SER A C 1
ATOM 625 O O . SER A 1 82 ? 4.997 -9.983 3.776 1.00 74.69 82 SER A O 1
ATOM 627 N N . GLU A 1 83 ? 5.565 -7.844 3.414 1.00 84.94 83 GLU A N 1
ATOM 628 C CA . GLU A 1 83 ? 6.252 -7.620 4.686 1.00 84.94 83 GLU A CA 1
ATOM 629 C C . GLU A 1 83 ? 5.513 -6.512 5.466 1.00 84.94 83 GLU A C 1
ATOM 631 O O . GLU A 1 83 ? 5.433 -5.375 4.981 1.00 84.94 83 GLU A O 1
ATOM 636 N N . PRO A 1 84 ? 4.897 -6.830 6.626 1.00 87.06 84 PRO A N 1
ATOM 637 C CA . PRO A 1 84 ? 4.055 -5.892 7.367 1.00 87.06 84 PRO A CA 1
ATOM 638 C C . PRO A 1 84 ? 4.753 -4.585 7.747 1.00 87.06 84 PRO A C 1
ATOM 640 O O . PRO A 1 84 ? 4.139 -3.523 7.625 1.00 87.06 84 PRO A O 1
ATOM 643 N N . PHE A 1 85 ? 6.018 -4.635 8.174 1.00 90.19 85 PHE A N 1
ATOM 644 C CA . PHE A 1 85 ? 6.746 -3.440 8.588 1.00 90.19 85 PHE A CA 1
ATOM 645 C C . PHE A 1 85 ? 6.969 -2.489 7.404 1.00 90.19 85 PHE A C 1
ATOM 647 O O . PHE A 1 85 ? 6.543 -1.340 7.464 1.00 90.19 85 PHE A O 1
ATOM 654 N N . LEU A 1 86 ? 7.501 -2.969 6.282 1.00 91.62 86 LEU A N 1
ATOM 655 C CA . LEU A 1 86 ? 7.671 -2.214 5.041 1.00 91.62 86 LEU A CA 1
ATOM 656 C C . LEU A 1 86 ? 6.339 -1.715 4.484 1.00 91.62 86 LEU A C 1
ATOM 658 O O . LEU A 1 86 ? 6.277 -0.60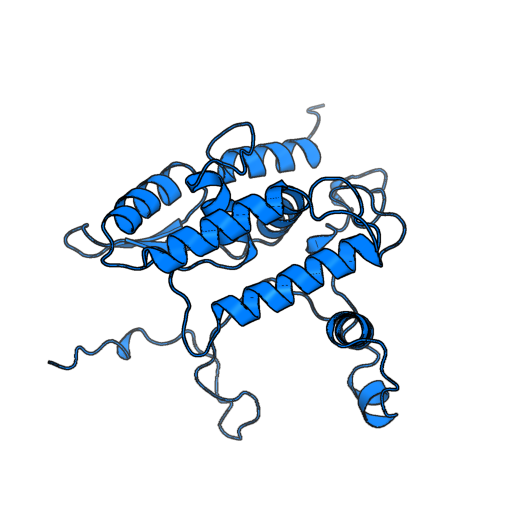9 3.956 1.00 91.62 86 LEU A O 1
ATOM 662 N N . SER A 1 87 ? 5.260 -2.490 4.620 1.00 91.75 87 SER A N 1
ATOM 663 C CA . SER A 1 87 ? 3.923 -2.033 4.232 1.00 91.75 87 SER A CA 1
ATOM 664 C C . SER A 1 87 ? 3.445 -0.864 5.103 1.00 91.75 87 SER A C 1
ATOM 666 O O . SER A 1 87 ? 2.835 0.074 4.583 1.00 91.75 87 SER A O 1
ATOM 668 N N . CYS A 1 88 ? 3.753 -0.876 6.405 1.00 91.69 88 CYS A N 1
ATOM 669 C CA . CYS A 1 88 ? 3.509 0.258 7.296 1.00 91.69 88 CYS A CA 1
ATOM 670 C C . CYS A 1 88 ? 4.382 1.464 6.940 1.00 91.69 88 CYS A C 1
ATOM 672 O O . CYS A 1 88 ? 3.864 2.571 6.831 1.00 91.69 88 CYS A O 1
ATOM 674 N N . ILE A 1 89 ? 5.675 1.260 6.676 1.00 93.19 89 ILE A N 1
ATOM 675 C CA . ILE A 1 89 ? 6.579 2.335 6.248 1.00 93.19 89 ILE A CA 1
ATOM 676 C C . ILE A 1 89 ? 6.117 2.953 4.926 1.00 93.19 89 ILE A C 1
ATOM 678 O O . ILE A 1 89 ? 6.137 4.175 4.779 1.00 93.19 89 ILE A O 1
ATOM 682 N N . ALA A 1 90 ? 5.642 2.145 3.980 1.00 94.19 90 ALA A N 1
ATOM 683 C CA . ALA A 1 90 ? 5.102 2.638 2.722 1.00 94.19 90 ALA A CA 1
ATOM 684 C C . ALA A 1 90 ? 3.843 3.495 2.941 1.00 94.19 90 ALA A C 1
ATOM 686 O O . ALA A 1 90 ? 3.750 4.595 2.400 1.00 94.19 90 ALA A O 1
ATOM 687 N N . ALA A 1 91 ? 2.910 3.046 3.788 1.00 92.81 91 ALA A N 1
ATOM 688 C CA . ALA A 1 91 ? 1.735 3.837 4.158 1.00 92.81 91 ALA A CA 1
ATOM 689 C C . ALA A 1 91 ? 2.125 5.154 4.852 1.00 92.81 91 ALA A C 1
ATOM 691 O O . ALA A 1 91 ? 1.673 6.226 4.451 1.00 92.81 91 ALA A O 1
ATOM 692 N N . PHE A 1 92 ? 3.022 5.097 5.835 1.00 90.75 92 PHE A N 1
ATOM 693 C CA . PHE A 1 92 ? 3.544 6.277 6.522 1.00 90.75 92 PHE A CA 1
ATOM 694 C C . PHE A 1 92 ? 4.220 7.262 5.557 1.00 90.75 92 PHE A C 1
ATOM 696 O O . PHE A 1 92 ? 4.029 8.469 5.663 1.00 90.75 92 PHE A O 1
ATOM 703 N N . THR A 1 93 ? 4.950 6.757 4.563 1.00 93.12 93 THR A N 1
ATOM 704 C CA . THR A 1 93 ? 5.614 7.581 3.543 1.00 93.12 93 THR A CA 1
ATOM 705 C C . THR A 1 93 ? 4.605 8.294 2.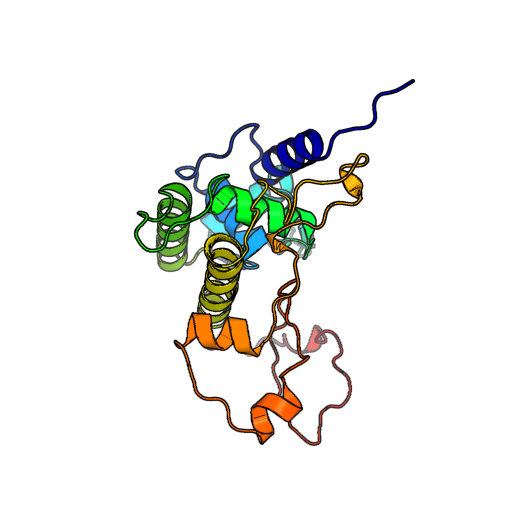635 1.00 93.12 93 THR A C 1
ATOM 707 O O . THR A 1 93 ? 4.809 9.459 2.289 1.00 93.12 93 THR A O 1
ATOM 710 N N . LEU A 1 94 ? 3.503 7.622 2.278 1.00 93.00 94 LEU A N 1
ATOM 711 C CA . LEU A 1 94 ? 2.440 8.168 1.425 1.00 93.00 94 LEU A CA 1
ATOM 712 C C . LEU A 1 94 ? 1.587 9.224 2.134 1.00 93.00 94 LEU A C 1
ATOM 714 O O . LEU A 1 94 ? 1.271 10.252 1.536 1.00 93.00 94 LEU A O 1
ATOM 718 N N . HIS A 1 95 ? 1.195 8.955 3.381 1.00 89.19 95 HIS A N 1
ATOM 719 C CA . HIS A 1 95 ? 0.240 9.783 4.133 1.00 89.19 95 HIS A CA 1
ATOM 720 C C . HIS A 1 95 ? 0.907 10.787 5.067 1.00 89.19 95 HIS A C 1
ATOM 722 O O . HIS A 1 95 ? 0.276 11.756 5.476 1.00 89.19 95 HIS A O 1
ATOM 728 N N . GLY A 1 96 ? 2.175 10.568 5.400 1.00 83.81 96 GLY A N 1
ATOM 729 C CA . GLY A 1 96 ? 2.917 11.420 6.303 1.00 83.81 96 GLY A CA 1
ATOM 730 C C . GLY A 1 96 ? 2.761 11.108 7.777 1.00 83.81 96 GLY A C 1
ATOM 731 O O . GLY A 1 96 ? 2.103 10.158 8.201 1.00 83.81 96 GLY A O 1
ATOM 732 N N . GLU A 1 97 ? 3.409 11.965 8.564 1.00 77.62 97 GLU A N 1
ATOM 733 C CA . GLU A 1 97 ? 3.465 11.812 10.008 1.00 77.62 97 GLU A CA 1
ATOM 734 C C . GLU A 1 97 ? 2.242 12.374 10.710 1.00 77.62 97 GLU A C 1
ATOM 736 O O . GLU A 1 97 ? 2.055 12.036 11.859 1.00 77.62 97 GLU A O 1
ATOM 741 N N . GLN A 1 98 ? 1.428 13.226 10.093 1.00 73.62 98 GLN A N 1
ATOM 742 C CA . GLN A 1 98 ? 0.338 13.892 10.806 1.00 73.62 98 GLN A CA 1
ATOM 743 C C . GLN A 1 98 ? -0.980 13.108 10.684 1.00 73.62 98 GLN A C 1
ATOM 745 O O . GLN A 1 98 ? -1.222 12.477 9.650 1.00 73.62 98 GLN A O 1
ATOM 750 N N . PRO A 1 99 ? -1.848 13.136 11.715 1.00 72.56 99 PRO A N 1
ATOM 751 C CA . PRO A 1 99 ? -3.225 12.672 11.585 1.00 72.56 99 PRO A CA 1
ATOM 752 C C . PRO A 1 99 ? -3.950 13.419 10.464 1.00 72.56 99 PRO A C 1
ATOM 754 O O . PRO A 1 99 ? -3.680 14.594 10.226 1.00 72.56 99 PRO A O 1
ATOM 757 N N . ILE A 1 100 ? -4.906 12.753 9.821 1.00 75.31 100 ILE A N 1
ATOM 758 C CA . ILE A 1 100 ? -5.731 13.363 8.774 1.00 75.31 100 ILE A CA 1
ATOM 759 C C . ILE A 1 100 ? -7.032 13.834 9.424 1.00 75.31 100 ILE A C 1
ATOM 761 O O . ILE A 1 100 ? -7.770 13.018 9.983 1.00 75.31 100 ILE A O 1
ATOM 765 N N . MET A 1 101 ? -7.330 15.133 9.371 1.00 75.81 101 MET A N 1
ATOM 766 C CA . MET A 1 101 ? -8.622 15.656 9.820 1.00 75.81 101 MET A CA 1
ATOM 767 C C . MET A 1 101 ? -9.683 15.552 8.717 1.00 75.81 101 MET A C 1
ATOM 769 O O . MET A 1 101 ? -9.375 15.533 7.530 1.00 75.81 101 MET A O 1
ATOM 773 N N . GLU A 1 102 ? -10.963 15.514 9.107 1.00 64.62 102 GLU A N 1
ATOM 774 C CA . GLU A 1 102 ? -12.117 15.286 8.210 1.00 64.62 102 GLU A CA 1
ATOM 775 C C . GLU A 1 102 ? -12.267 16.344 7.092 1.00 64.62 102 GLU A C 1
ATOM 777 O O . GLU A 1 102 ? -13.002 16.123 6.136 1.00 64.62 102 GLU A O 1
ATOM 782 N N . ASN A 1 103 ? -11.526 17.459 7.167 1.00 68.69 103 ASN A N 1
ATOM 783 C CA . ASN A 1 103 ? -11.502 18.529 6.163 1.00 68.69 103 ASN A CA 1
ATOM 784 C C . ASN A 1 103 ? -10.090 18.868 5.651 1.00 68.69 103 ASN A C 1
ATOM 786 O O . ASN A 1 103 ? -9.912 19.902 5.001 1.00 68.69 103 ASN A O 1
ATOM 790 N N . ASP A 1 104 ? -9.085 18.045 5.955 1.00 70.69 104 ASP A N 1
ATOM 791 C CA . ASP A 1 104 ? -7.727 18.308 5.489 1.00 70.69 104 ASP A CA 1
ATOM 792 C C . ASP A 1 104 ? -7.592 18.036 3.992 1.00 70.69 104 ASP A C 1
ATOM 794 O O . ASP A 1 104 ? -8.181 17.111 3.424 1.00 70.69 104 ASP A O 1
ATOM 798 N N . VAL A 1 105 ? -6.768 18.854 3.339 1.00 69.31 105 VAL A N 1
ATOM 799 C CA . VAL A 1 105 ? -6.336 18.574 1.972 1.00 69.31 105 VAL A CA 1
ATOM 800 C C . VAL A 1 105 ? -5.467 17.312 2.016 1.00 69.31 105 VAL A C 1
ATOM 802 O O . VAL A 1 105 ? -4.545 17.265 2.833 1.00 69.31 105 VAL A O 1
ATOM 805 N N . PRO A 1 106 ? -5.714 16.306 1.152 1.00 67.62 106 PRO A N 1
ATOM 806 C CA . PRO A 1 106 ? -4.879 15.113 1.093 1.00 67.62 106 PRO A CA 1
ATOM 807 C C . PRO A 1 106 ? -3.408 15.488 0.956 1.00 67.62 106 PRO A C 1
ATOM 809 O O . PRO A 1 106 ? -3.081 16.395 0.181 1.00 67.62 106 PRO A O 1
ATOM 812 N N . ASP A 1 107 ? -2.539 14.772 1.672 1.00 77.50 107 ASP A N 1
ATOM 813 C CA . ASP A 1 107 ? -1.104 15.025 1.620 1.00 77.50 107 ASP A CA 1
ATOM 814 C C . ASP A 1 107 ? -0.642 15.070 0.149 1.00 77.50 107 ASP A C 1
ATOM 816 O O . ASP A 1 107 ? -0.956 14.157 -0.635 1.00 77.50 107 ASP A O 1
ATOM 820 N N . PRO A 1 108 ? 0.067 16.136 -0.273 1.00 86.06 108 PRO A N 1
ATOM 821 C CA . PRO A 1 108 ? 0.505 16.275 -1.655 1.00 86.06 108 PRO A CA 1
ATOM 822 C C . PRO A 1 108 ? 1.357 15.086 -2.120 1.00 86.06 108 PRO A C 1
ATOM 824 O O . PRO A 1 108 ? 1.367 14.797 -3.318 1.00 86.06 108 PRO A O 1
ATOM 827 N N . ARG A 1 109 ? 2.016 14.359 -1.204 1.00 91.44 109 ARG A N 1
ATOM 828 C CA . ARG A 1 109 ? 2.759 13.127 -1.498 1.00 91.44 109 ARG A CA 1
ATOM 829 C C . ARG A 1 109 ? 1.863 12.058 -2.098 1.00 91.44 109 ARG A C 1
ATOM 831 O O . ARG A 1 109 ? 2.119 11.644 -3.226 1.00 91.44 109 ARG A O 1
ATOM 838 N N . LEU A 1 110 ? 0.794 11.664 -1.402 1.00 93.38 110 LEU A N 1
ATOM 839 C CA . LEU A 1 110 ? -0.134 10.644 -1.893 1.00 93.38 110 LEU A CA 1
ATOM 840 C C . LEU A 1 110 ? -0.719 11.045 -3.249 1.00 93.38 110 LEU A C 1
ATOM 842 O O . LEU A 1 110 ? -0.731 10.241 -4.181 1.00 93.38 110 LEU A O 1
ATOM 846 N N . LYS A 1 111 ? -1.165 12.299 -3.384 1.00 93.12 111 LYS A N 1
ATOM 847 C CA . LYS A 1 111 ? -1.723 12.807 -4.644 1.00 93.12 111 LYS A CA 1
ATOM 848 C C . LYS A 1 111 ? -0.722 12.693 -5.797 1.00 93.12 111 LYS A C 1
ATOM 850 O O . LYS A 1 111 ? -1.094 12.232 -6.877 1.00 93.12 111 LYS A O 1
ATOM 855 N N . ASN A 1 112 ? 0.528 13.092 -5.574 1.00 95.31 112 ASN A N 1
ATOM 856 C CA . ASN A 1 112 ? 1.584 13.009 -6.580 1.00 95.31 112 ASN A CA 1
ATOM 857 C C . ASN A 1 112 ? 1.905 11.551 -6.934 1.00 95.31 112 ASN A C 1
ATOM 859 O O . ASN A 1 112 ? 1.955 11.217 -8.114 1.00 95.31 112 ASN A O 1
ATOM 863 N N . CYS A 1 113 ? 2.010 10.659 -5.946 1.00 96.88 113 CYS A N 1
ATOM 864 C CA . CYS A 1 113 ? 2.220 9.234 -6.196 1.00 96.88 113 CYS A CA 1
ATOM 865 C C . CYS A 1 113 ? 1.080 8.615 -7.009 1.00 96.88 113 CYS A C 1
ATOM 867 O O . CYS A 1 113 ? 1.335 7.890 -7.968 1.00 96.88 113 CYS A O 1
ATOM 869 N N . LEU A 1 114 ? -0.177 8.928 -6.681 1.00 96.06 114 LEU A N 1
ATOM 870 C CA . LEU A 1 114 ? -1.335 8.443 -7.4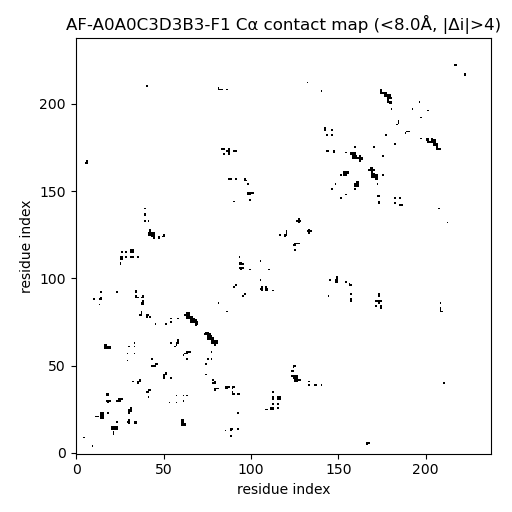37 1.00 96.06 114 LEU A CA 1
ATOM 871 C C . LEU A 1 114 ? -1.374 9.009 -8.863 1.00 96.06 114 LEU A C 1
ATOM 873 O O . LEU A 1 114 ? -1.776 8.299 -9.785 1.00 96.06 114 LEU A O 1
ATOM 877 N N . LYS A 1 115 ? -0.916 10.250 -9.075 1.00 96.50 115 LYS A N 1
ATOM 878 C CA . LYS A 1 115 ? -0.736 10.809 -10.424 1.00 96.50 115 LYS A CA 1
ATOM 879 C C . LYS A 1 115 ? 0.319 10.020 -11.203 1.00 96.50 115 LYS A C 1
ATOM 881 O O . LYS A 1 115 ? 0.053 9.614 -12.331 1.00 96.50 115 LYS A O 1
ATOM 886 N N . THR A 1 116 ? 1.465 9.740 -10.586 1.00 96.88 116 THR A N 1
ATOM 887 C CA . THR A 1 116 ? 2.525 8.915 -11.179 1.00 96.88 116 THR A CA 1
ATOM 888 C C . THR A 1 116 ? 2.024 7.510 -11.516 1.00 96.88 116 THR A C 1
ATOM 890 O O . THR A 1 116 ? 2.308 6.997 -12.598 1.00 96.88 116 THR A O 1
ATOM 893 N N . LEU A 1 117 ? 1.232 6.892 -10.635 1.00 96.75 117 LEU A N 1
ATOM 894 C CA . LEU A 1 117 ? 0.582 5.606 -10.895 1.00 96.75 117 LEU A CA 1
ATOM 895 C C . LEU A 1 117 ? -0.345 5.687 -12.109 1.00 96.75 117 LEU A C 1
ATOM 897 O O . LEU A 1 117 ? -0.231 4.867 -13.016 1.00 96.75 117 LEU A O 1
ATOM 901 N N . GLN A 1 118 ? -1.224 6.689 -12.156 1.00 96.75 118 GLN A N 1
ATOM 902 C CA . GLN A 1 118 ? -2.129 6.909 -13.284 1.00 96.75 118 GLN A CA 1
ATOM 903 C C . GLN A 1 118 ? -1.360 7.039 -14.604 1.00 96.75 118 GLN A C 1
ATOM 905 O O . GLN A 1 118 ? -1.718 6.399 -15.592 1.00 96.75 118 GLN A O 1
ATOM 910 N N . ASP A 1 119 ? -0.292 7.833 -14.625 1.00 96.44 119 ASP A N 1
ATOM 911 C CA . ASP A 1 119 ? 0.493 8.060 -15.836 1.00 96.44 119 ASP A CA 1
ATOM 912 C C . ASP A 1 119 ? 1.177 6.767 -16.311 1.00 96.44 119 ASP A C 1
ATOM 914 O O . ASP A 1 119 ? 1.183 6.474 -17.507 1.00 96.44 119 ASP A O 1
ATOM 918 N N . ASN A 1 120 ? 1.690 5.947 -15.389 1.00 94.94 120 ASN A N 1
ATOM 919 C CA . ASN A 1 120 ? 2.313 4.661 -15.718 1.00 94.94 120 ASN A CA 1
ATOM 920 C C . ASN A 1 120 ? 1.298 3.566 -16.097 1.00 94.94 120 ASN A C 1
ATOM 922 O O . ASN A 1 120 ? 1.600 2.720 -16.940 1.00 94.94 120 ASN A O 1
ATOM 926 N N . LEU A 1 121 ? 0.070 3.626 -15.572 1.00 94.25 121 LEU A N 1
ATOM 927 C CA . LEU A 1 121 ? -1.057 2.803 -16.031 1.00 94.25 121 LEU A CA 1
ATOM 928 C C . LEU A 1 121 ? -1.490 3.158 -17.459 1.00 94.25 121 LEU A C 1
ATOM 930 O O . LEU A 1 121 ? -1.864 2.272 -18.231 1.00 94.25 121 LEU A O 1
ATOM 934 N N . CYS A 1 122 ? -1.460 4.444 -17.819 1.00 93.06 122 CYS A N 1
ATOM 935 C CA . CYS A 1 122 ? -1.759 4.910 -19.175 1.00 93.06 122 CYS A CA 1
ATOM 936 C C . CYS A 1 122 ? -0.660 4.525 -20.171 1.00 93.06 122 CYS A C 1
ATOM 938 O O . CYS A 1 122 ? -0.968 4.197 -21.313 1.00 93.06 122 CYS A O 1
ATOM 940 N N . LYS A 1 123 ? 0.605 4.529 -19.735 1.00 92.38 123 LYS A N 1
ATOM 941 C CA . LYS A 1 123 ? 1.754 4.083 -20.541 1.00 92.38 123 LYS A CA 1
ATOM 942 C C . LYS A 1 123 ? 1.843 2.559 -20.687 1.00 92.38 123 LYS A C 1
ATOM 944 O O . LYS A 1 123 ? 2.588 2.088 -21.530 1.00 92.38 123 LYS A O 1
ATOM 949 N N . GLY A 1 124 ? 1.097 1.795 -19.886 1.00 91.00 124 GLY A N 1
ATOM 950 C CA . GLY A 1 124 ? 1.112 0.329 -19.925 1.00 91.00 124 GLY A CA 1
ATOM 951 C C . GLY A 1 124 ? 2.276 -0.313 -19.166 1.00 91.00 124 GLY A C 1
ATOM 952 O O . GLY A 1 124 ? 2.532 -1.497 -19.347 1.00 91.00 124 GLY A O 1
ATOM 953 N N . MET A 1 125 ? 2.972 0.444 -18.313 1.00 93.12 125 MET A N 1
ATOM 954 C CA . MET A 1 125 ? 4.065 -0.076 -17.484 1.00 93.12 125 MET A CA 1
ATOM 955 C C . MET A 1 125 ? 3.549 -0.889 -16.286 1.00 93.12 125 MET A C 1
ATOM 957 O O . MET A 1 125 ? 4.210 -1.825 -15.845 1.00 93.12 125 MET A O 1
ATOM 961 N N . ILE A 1 126 ? 2.381 -0.531 -15.752 1.00 93.62 126 ILE A N 1
ATOM 962 C CA . ILE A 1 126 ? 1.784 -1.172 -14.573 1.00 93.62 126 ILE A CA 1
ATOM 963 C C . ILE A 1 126 ? 0.575 -1.988 -15.010 1.00 93.62 126 ILE A C 1
ATOM 965 O O . ILE A 1 126 ? -0.282 -1.484 -15.745 1.00 93.62 126 ILE A O 1
ATOM 969 N N . ASP A 1 127 ? 0.504 -3.225 -14.528 1.00 90.69 127 ASP A N 1
ATOM 970 C CA . ASP A 1 127 ? -0.628 -4.105 -14.775 1.00 90.69 127 ASP A CA 1
ATOM 971 C C . ASP A 1 127 ? -1.814 -3.688 -13.890 1.00 90.69 127 ASP A C 1
ATOM 973 O O . ASP A 1 127 ? -1.681 -3.391 -12.699 1.00 90.69 127 ASP A O 1
ATOM 977 N N . ARG A 1 128 ? -3.001 -3.646 -14.494 1.00 89.81 128 ARG A N 1
ATOM 978 C CA . ARG A 1 128 ? -4.270 -3.340 -13.819 1.00 89.81 128 ARG A CA 1
ATOM 979 C C . ARG A 1 128 ? -4.842 -4.566 -13.101 1.00 89.81 128 ARG A C 1
ATOM 981 O O . ARG A 1 128 ? -5.773 -4.414 -12.304 1.00 89.81 128 ARG A O 1
ATOM 988 N N . GLY A 1 129 ? -4.297 -5.748 -13.379 1.00 86.88 129 GLY A N 1
ATOM 989 C CA . GLY A 1 129 ? -4.865 -7.027 -12.992 1.00 86.88 129 GLY A CA 1
ATOM 990 C C . GLY A 1 129 ? -6.156 -7.330 -13.752 1.00 86.88 129 GLY A C 1
ATOM 991 O O . GLY A 1 129 ? -6.625 -6.564 -14.607 1.00 86.88 129 GLY A O 1
ATOM 992 N N . ARG A 1 130 ? -6.765 -8.466 -13.423 1.00 84.19 130 ARG A N 1
ATOM 993 C CA . ARG A 1 130 ? -8.042 -8.892 -14.009 1.00 84.19 130 ARG A CA 1
ATOM 994 C C . ARG A 1 130 ? -9.205 -8.296 -13.223 1.00 84.19 130 ARG A C 1
ATOM 996 O O . ARG A 1 130 ? -9.086 -8.009 -12.040 1.00 84.19 130 ARG A O 1
ATOM 1003 N N . ALA A 1 131 ? -10.339 -8.071 -13.888 1.00 84.19 131 ALA A N 1
ATOM 1004 C CA . ALA A 1 131 ? -11.608 -7.700 -13.245 1.00 84.19 131 ALA A CA 1
ATOM 1005 C C . ALA A 1 131 ? -11.545 -6.539 -12.215 1.00 84.19 131 ALA A C 1
ATOM 1007 O O . ALA A 1 131 ? -12.353 -6.481 -11.293 1.00 84.19 131 ALA A O 1
ATOM 1008 N N . GLY A 1 132 ? -10.611 -5.591 -12.371 1.00 82.19 132 GLY A N 1
ATOM 1009 C CA . GLY A 1 132 ? -10.473 -4.443 -11.467 1.00 82.19 132 GLY A CA 1
ATOM 1010 C C . GLY A 1 132 ? -9.670 -4.701 -10.187 1.00 82.19 132 GLY A C 1
ATOM 1011 O O . GLY A 1 132 ? -9.700 -3.857 -9.294 1.00 82.19 132 GLY A O 1
ATOM 1012 N N . GLU A 1 133 ? -8.919 -5.803 -10.100 1.00 88.50 133 GLU A N 1
ATOM 1013 C CA . GLU A 1 133 ? -8.082 -6.176 -8.948 1.00 88.50 133 GLU A CA 1
ATOM 1014 C C . GLU A 1 133 ? -7.255 -5.017 -8.378 1.00 88.50 133 GLU A C 1
ATOM 1016 O O . GLU A 1 133 ? -7.294 -4.771 -7.171 1.00 88.50 133 GLU A O 1
ATOM 1021 N N . LEU A 1 134 ? -6.512 -4.279 -9.212 1.00 91.12 134 LEU A N 1
ATOM 1022 C CA . LEU A 1 134 ? -5.709 -3.153 -8.725 1.00 91.12 134 LEU A CA 1
ATOM 1023 C C . LEU A 1 134 ? -6.582 -2.052 -8.108 1.00 91.12 134 LEU A C 1
ATOM 1025 O O . LEU A 1 134 ? -6.245 -1.509 -7.057 1.00 91.12 134 LEU A O 1
ATOM 1029 N N . VAL A 1 135 ? -7.714 -1.732 -8.737 1.00 91.81 135 VAL A N 1
ATOM 1030 C CA . VAL A 1 135 ? -8.632 -0.696 -8.245 1.00 91.81 135 VAL A CA 1
ATOM 1031 C C . VAL A 1 135 ? -9.229 -1.112 -6.904 1.00 91.81 135 VAL A C 1
ATOM 1033 O O . VAL A 1 135 ? -9.244 -0.310 -5.973 1.00 91.81 135 VAL A O 1
ATOM 1036 N N . SER A 1 136 ? -9.652 -2.370 -6.766 1.00 90.31 136 SER A N 1
ATOM 1037 C CA . SER A 1 136 ? -10.141 -2.907 -5.495 1.00 90.31 136 SER A CA 1
ATOM 1038 C C . SER A 1 136 ? -9.075 -2.818 -4.402 1.00 90.31 136 SER A C 1
ATOM 1040 O O . SER A 1 136 ? -9.367 -2.331 -3.310 1.00 90.31 136 SER A O 1
ATOM 1042 N N . ARG A 1 137 ? -7.829 -3.213 -4.699 1.00 91.44 137 ARG A N 1
ATOM 1043 C CA . ARG A 1 137 ? -6.704 -3.118 -3.754 1.00 91.44 137 ARG A CA 1
ATOM 1044 C C . ARG A 1 137 ? -6.453 -1.690 -3.295 1.00 91.44 137 ARG A C 1
ATOM 1046 O O . ARG A 1 137 ? -6.337 -1.457 -2.094 1.00 91.44 137 ARG A O 1
ATOM 1053 N N . LEU A 1 138 ? -6.410 -0.744 -4.235 1.00 93.88 138 LEU A N 1
ATOM 1054 C CA . LEU A 1 138 ? -6.241 0.678 -3.939 1.00 93.88 138 LEU A CA 1
ATOM 1055 C C . LEU A 1 138 ? -7.365 1.190 -3.037 1.00 93.88 138 LEU A C 1
ATOM 1057 O O . LEU A 1 138 ? -7.075 1.780 -2.002 1.00 93.88 138 LEU A O 1
ATOM 1061 N N . LEU A 1 139 ? -8.629 0.937 -3.388 1.00 93.50 139 LEU A N 1
ATOM 1062 C CA . LEU A 1 139 ? -9.781 1.429 -2.628 1.00 93.50 139 LEU A CA 1
ATOM 1063 C C . LEU A 1 139 ? -9.789 0.904 -1.190 1.00 93.50 139 LEU A C 1
ATOM 1065 O O . LEU A 1 139 ? -9.892 1.696 -0.254 1.00 93.50 139 LEU A O 1
ATOM 1069 N N . TRP A 1 140 ? -9.638 -0.410 -1.005 1.00 93.75 140 TRP A N 1
ATOM 1070 C CA . TRP A 1 140 ? -9.668 -1.014 0.326 1.00 93.75 140 TRP A CA 1
ATOM 1071 C C . TRP A 1 140 ? -8.458 -0.589 1.173 1.00 93.75 140 TRP A C 1
ATOM 1073 O O . TRP A 1 140 ? -8.621 -0.150 2.310 1.00 93.75 140 TRP A O 1
ATOM 1083 N N . LEU A 1 141 ? -7.234 -0.624 0.640 1.00 93.38 141 LEU A N 1
ATOM 1084 C CA . LEU A 1 141 ? -6.070 -0.207 1.431 1.00 93.38 141 LEU A CA 1
ATOM 1085 C C . LEU A 1 141 ? -6.069 1.288 1.735 1.00 93.38 141 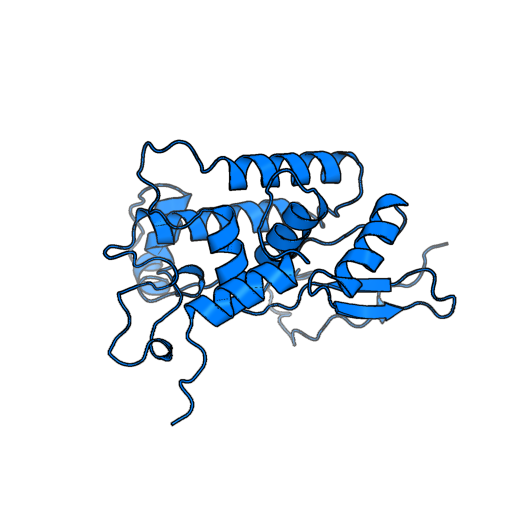LEU A C 1
ATOM 1087 O O . LEU A 1 141 ? -5.830 1.648 2.881 1.00 93.38 141 LEU A O 1
ATOM 1091 N N . LEU A 1 142 ? -6.399 2.152 0.771 1.00 93.56 142 LEU A N 1
ATOM 1092 C CA . LEU A 1 142 ? -6.483 3.590 1.038 1.00 93.56 142 LEU A CA 1
ATOM 1093 C C . LEU A 1 142 ? -7.560 3.890 2.077 1.00 93.56 142 LEU A C 1
ATOM 1095 O O . LEU A 1 142 ? -7.311 4.649 3.007 1.00 93.56 142 LEU A O 1
ATOM 1099 N N . ALA A 1 143 ? -8.731 3.257 1.980 1.00 93.31 143 ALA A N 1
ATOM 1100 C CA . ALA A 1 143 ? -9.755 3.415 3.001 1.00 93.31 143 ALA A CA 1
ATOM 1101 C C . ALA A 1 143 ? -9.275 2.922 4.372 1.00 93.31 143 ALA A C 1
ATOM 1103 O O . ALA A 1 143 ? -9.602 3.533 5.385 1.00 93.31 143 ALA A O 1
ATOM 1104 N N . LYS A 1 144 ? -8.483 1.845 4.429 1.00 92.94 144 LYS A N 1
ATOM 1105 C CA . LYS A 1 144 ? -7.897 1.356 5.683 1.00 92.94 144 LYS A CA 1
ATOM 1106 C C . LYS A 1 144 ? -6.905 2.365 6.258 1.00 92.94 144 LYS A C 1
ATOM 1108 O O . LYS A 1 144 ? -7.013 2.680 7.440 1.00 92.94 144 LYS A O 1
ATOM 1113 N N . ASP A 1 145 ? -6.001 2.893 5.438 1.00 91.12 145 ASP A N 1
ATOM 1114 C CA . ASP A 1 145 ? -5.018 3.907 5.840 1.00 91.12 145 ASP A CA 1
ATOM 1115 C C . ASP A 1 145 ? -5.717 5.145 6.407 1.00 91.12 145 ASP A C 1
ATOM 1117 O O . ASP A 1 145 ? -5.384 5.629 7.489 1.00 91.12 145 ASP A O 1
ATOM 1121 N N . LEU A 1 146 ? -6.748 5.622 5.707 1.00 89.94 146 LEU A N 1
ATOM 1122 C CA . LEU A 1 146 ? -7.551 6.757 6.144 1.00 89.94 146 LEU A CA 1
ATOM 1123 C C . LEU A 1 146 ? -8.325 6.436 7.426 1.00 89.94 146 LEU A C 1
ATOM 1125 O O . LEU A 1 146 ? -8.351 7.257 8.340 1.00 89.94 146 LEU A O 1
ATOM 1129 N N . PHE A 1 147 ? -8.922 5.247 7.541 1.00 90.81 147 PHE A N 1
ATOM 1130 C CA . PHE A 1 147 ? -9.641 4.829 8.745 1.00 90.81 147 PHE A CA 1
ATOM 1131 C C . PHE A 1 147 ? -8.731 4.868 9.975 1.00 90.81 147 PHE A C 1
ATOM 1133 O O . PHE A 1 147 ? -9.084 5.482 10.985 1.00 90.81 147 PHE A O 1
ATOM 1140 N N . VAL A 1 148 ? -7.539 4.264 9.887 1.00 88.81 148 VAL A N 1
ATOM 1141 C CA . VAL A 1 148 ? -6.611 4.218 11.024 1.00 88.81 148 VAL A CA 1
ATOM 1142 C C . VAL A 1 148 ? -6.037 5.596 11.363 1.00 88.81 148 VAL A C 1
ATOM 1144 O O . VAL A 1 148 ? -5.750 5.850 12.524 1.00 88.81 148 VAL A O 1
ATOM 1147 N N . ARG A 1 149 ? -5.933 6.517 10.398 1.00 84.81 149 ARG A N 1
ATOM 1148 C CA . ARG A 1 149 ? -5.395 7.876 10.615 1.00 84.81 149 ARG A CA 1
ATOM 1149 C C . ARG A 1 149 ? -6.432 8.912 11.048 1.00 84.81 149 ARG A C 1
ATOM 1151 O O . ARG A 1 149 ? -6.047 9.942 11.590 1.00 84.81 149 ARG A O 1
ATOM 1158 N N . THR A 1 150 ? -7.721 8.649 10.827 1.00 84.56 150 THR A N 1
ATOM 1159 C CA . THR A 1 150 ? -8.823 9.582 11.149 1.00 84.56 150 THR A CA 1
ATOM 1160 C C . THR A 1 150 ? -9.608 9.180 12.399 1.00 84.56 150 THR A C 1
ATOM 1162 O O . THR A 1 150 ? -10.068 10.041 13.147 1.00 84.56 150 THR A O 1
ATOM 1165 N N . ARG A 1 151 ? -9.815 7.876 12.637 1.00 78.38 151 ARG A N 1
ATOM 1166 C CA . ARG A 1 151 ? -10.727 7.379 13.688 1.00 78.38 151 ARG A CA 1
ATOM 1167 C C . ARG A 1 151 ? -10.025 6.921 14.957 1.00 78.38 151 ARG A C 1
ATOM 1169 O O . ARG A 1 151 ? -10.677 6.795 15.993 1.00 78.38 151 ARG A O 1
ATOM 1176 N N . ILE A 1 152 ? -8.727 6.654 14.893 1.00 70.50 152 ILE A N 1
ATOM 1177 C CA . ILE A 1 152 ? -7.974 6.149 16.035 1.00 70.50 152 ILE A CA 1
ATOM 1178 C C . ILE A 1 152 ? -7.455 7.324 16.866 1.00 70.50 152 ILE A C 1
ATOM 1180 O O . ILE A 1 152 ? -6.674 8.150 16.402 1.00 70.50 152 ILE A O 1
ATOM 1184 N N . GLN A 1 153 ? -7.902 7.382 18.119 1.00 60.72 153 GLN A N 1
ATOM 1185 C CA . GLN A 1 153 ? -7.437 8.355 19.104 1.00 60.72 153 GLN A CA 1
ATOM 1186 C C . GLN A 1 153 ? -6.030 7.975 19.594 1.00 60.72 153 GLN A C 1
ATOM 1188 O O . GLN A 1 153 ? -5.759 6.795 19.812 1.00 60.72 153 GLN A O 1
ATOM 1193 N N . ASN A 1 154 ? -5.175 8.978 19.834 1.00 61.28 154 ASN A N 1
ATOM 1194 C CA . ASN A 1 154 ? -3.778 8.850 20.298 1.00 61.28 154 ASN A CA 1
ATOM 1195 C C . ASN A 1 154 ? -2.754 8.400 19.245 1.00 61.28 154 ASN A C 1
ATOM 1197 O O . ASN A 1 154 ? -1.783 7.722 19.575 1.00 61.28 154 ASN A O 1
ATOM 1201 N N . TYR A 1 155 ? -2.949 8.823 17.997 1.00 60.41 155 TYR A N 1
ATOM 1202 C CA . TYR A 1 155 ? -1.954 8.693 16.938 1.00 60.41 155 TYR A CA 1
ATOM 1203 C C . TYR A 1 155 ? -0.567 9.188 17.406 1.00 60.41 155 TYR A C 1
ATOM 1205 O O . TYR A 1 155 ? -0.404 10.354 17.772 1.00 60.41 155 TYR A O 1
ATOM 1213 N N . GLY A 1 156 ? 0.422 8.289 17.399 1.00 61.75 156 GLY A N 1
ATOM 1214 C CA . GLY A 1 156 ? 1.800 8.539 17.827 1.00 61.75 156 GLY A CA 1
ATOM 1215 C C . GLY A 1 156 ? 2.802 8.268 16.705 1.00 61.75 156 GLY A C 1
ATOM 1216 O O . GLY A 1 156 ? 3.737 7.490 16.890 1.00 61.75 156 GLY A O 1
ATOM 1217 N N . ASN A 1 157 ? 2.604 8.880 15.533 1.00 77.56 157 ASN A N 1
ATOM 1218 C CA . ASN A 1 157 ? 3.409 8.661 14.324 1.00 77.56 157 ASN A CA 1
ATOM 1219 C C . ASN A 1 157 ? 3.311 7.213 13.803 1.00 77.56 157 ASN A C 1
ATOM 1221 O O . ASN A 1 157 ? 2.255 6.789 13.339 1.00 77.56 157 ASN A O 1
ATOM 1225 N N . LEU A 1 158 ? 4.407 6.449 13.862 1.00 83.94 158 LEU A N 1
ATOM 1226 C CA . LEU A 1 158 ? 4.482 5.061 13.385 1.00 83.94 158 LEU A CA 1
ATOM 1227 C C . LEU A 1 158 ? 3.669 4.081 14.246 1.00 83.94 158 LEU A C 1
ATOM 1229 O O . LEU A 1 158 ? 3.334 2.985 13.791 1.00 83.94 158 LEU A O 1
ATOM 1233 N N . PHE A 1 159 ? 3.345 4.464 15.480 1.00 85.56 159 PHE A N 1
ATOM 1234 C CA . PHE A 1 159 ? 2.685 3.597 16.446 1.00 85.56 159 PHE A CA 1
ATOM 1235 C C . PHE A 1 159 ? 1.229 3.995 16.675 1.00 85.56 159 PHE A C 1
ATOM 1237 O O . PHE A 1 159 ? 0.866 5.173 16.677 1.00 85.56 159 PHE A O 1
ATOM 1244 N N . TYR A 1 160 ? 0.399 2.985 16.933 1.00 76.88 160 TYR A N 1
ATOM 1245 C CA . TYR A 1 160 ? -1.005 3.159 17.301 1.00 76.88 160 TYR A CA 1
ATOM 1246 C C . TYR A 1 160 ? -1.187 3.954 18.605 1.00 76.88 160 TYR A C 1
ATOM 1248 O O . TYR A 1 160 ? -2.129 4.727 18.741 1.00 76.88 160 TYR A O 1
ATOM 1256 N N . ALA A 1 161 ? -0.301 3.727 19.571 1.00 75.25 161 ALA A N 1
ATOM 1257 C CA . ALA A 1 161 ? -0.225 4.450 20.831 1.00 75.25 161 ALA A CA 1
ATOM 1258 C C . ALA A 1 161 ? 1.248 4.719 21.137 1.00 75.25 161 ALA A C 1
ATOM 1260 O O . ALA A 1 161 ? 2.115 4.008 20.626 1.00 75.25 161 ALA A O 1
ATOM 1261 N N . ALA A 1 162 ? 1.526 5.715 21.982 1.00 71.50 162 ALA A N 1
ATOM 1262 C CA . ALA A 1 162 ? 2.885 5.961 22.449 1.00 71.50 162 ALA A CA 1
ATOM 1263 C C . ALA A 1 162 ? 3.475 4.647 22.997 1.00 71.50 162 ALA A C 1
ATOM 1265 O O . ALA A 1 162 ? 2.855 4.038 23.879 1.00 71.50 162 ALA A O 1
ATOM 1266 N N . PRO A 1 163 ? 4.609 4.170 22.455 1.00 74.38 163 PRO A N 1
ATOM 1267 C CA . PRO A 1 163 ? 5.187 2.925 22.922 1.00 74.38 163 PRO A CA 1
ATOM 1268 C C . PRO A 1 163 ? 5.580 3.035 24.400 1.00 74.38 163 PRO A C 1
ATOM 1270 O O . PRO A 1 163 ? 5.830 4.125 24.920 1.00 74.38 163 PRO A O 1
ATOM 1273 N N . GLY A 1 164 ? 5.618 1.890 25.084 1.00 76.56 164 GLY A N 1
ATOM 1274 C CA . GLY A 1 164 ? 6.103 1.803 26.459 1.00 76.56 164 GLY A CA 1
ATOM 1275 C C . GLY A 1 164 ? 7.620 2.038 26.565 1.00 76.56 164 GLY A C 1
ATOM 1276 O O . GLY A 1 164 ? 8.252 2.513 25.624 1.00 76.56 164 GLY A O 1
ATOM 1277 N N . PRO A 1 165 ? 8.251 1.659 27.693 1.00 79.00 165 PRO A N 1
ATOM 1278 C CA . PRO A 1 165 ? 9.699 1.809 27.890 1.00 79.00 165 PRO A CA 1
ATOM 1279 C C . PRO A 1 165 ? 10.553 1.121 26.814 1.00 79.00 165 PRO A C 1
ATOM 1281 O O . PRO A 1 165 ? 11.699 1.506 26.597 1.00 79.00 165 PRO A O 1
ATOM 1284 N N . ASN A 1 166 ? 9.996 0.101 26.159 1.00 82.75 166 ASN A N 1
ATOM 1285 C CA . ASN A 1 166 ? 10.581 -0.582 25.021 1.00 82.75 166 ASN A CA 1
ATOM 1286 C C . ASN A 1 166 ? 9.756 -0.275 23.761 1.00 82.75 166 ASN A C 1
ATOM 1288 O O . ASN A 1 166 ? 8.618 -0.725 23.630 1.00 82.75 166 ASN A O 1
ATOM 1292 N N . GLU A 1 167 ? 10.342 0.478 22.827 1.00 81.31 167 GLU A N 1
ATOM 1293 C CA . GLU A 1 167 ? 9.699 0.878 21.564 1.00 81.31 167 GLU A CA 1
ATOM 1294 C C . GLU A 1 167 ? 9.217 -0.317 20.730 1.00 81.31 167 GLU A C 1
ATOM 1296 O O . GLU A 1 167 ? 8.218 -0.220 20.020 1.00 81.31 167 GLU A O 1
ATOM 1301 N N . TRP A 1 168 ? 9.896 -1.459 20.854 1.00 83.31 168 TRP A N 1
ATOM 1302 C CA . TRP A 1 168 ? 9.600 -2.684 20.111 1.00 83.31 168 TRP A CA 1
ATOM 1303 C C . TRP A 1 168 ? 8.326 -3.402 20.560 1.00 83.31 168 TRP A C 1
ATOM 1305 O O . TRP A 1 168 ? 7.822 -4.246 19.825 1.00 83.31 168 TRP A O 1
ATOM 1315 N N . ASP A 1 169 ? 7.782 -3.048 21.725 1.00 83.38 169 ASP A N 1
ATOM 1316 C CA . ASP A 1 169 ? 6.493 -3.571 22.190 1.00 83.38 169 ASP A CA 1
ATOM 1317 C C . ASP A 1 169 ? 5.308 -2.793 21.576 1.00 83.38 169 ASP A C 1
ATOM 1319 O O . ASP A 1 169 ? 4.143 -3.134 21.798 1.00 83.38 169 ASP A O 1
ATOM 1323 N N . GLY A 1 170 ? 5.588 -1.726 20.817 1.00 83.31 170 GLY A N 1
ATOM 1324 C CA . GLY A 1 170 ? 4.586 -0.904 20.152 1.00 83.31 170 GLY A CA 1
ATOM 1325 C C . GLY A 1 170 ? 3.944 -1.596 18.947 1.00 83.31 170 GLY A C 1
ATOM 1326 O O . GLY A 1 170 ? 4.616 -2.198 18.113 1.00 83.31 170 GLY A O 1
ATOM 1327 N N . GLU A 1 171 ? 2.625 -1.455 18.809 1.00 85.69 171 GLU A N 1
ATOM 1328 C CA . GLU A 1 171 ? 1.904 -1.899 17.614 1.00 85.69 171 GLU A CA 1
ATOM 1329 C C . GLU A 1 171 ? 1.974 -0.820 16.521 1.00 85.69 171 GLU A C 1
ATOM 1331 O O . GLU A 1 171 ? 1.562 0.325 16.737 1.00 85.69 171 GLU A O 1
ATOM 1336 N N . PHE A 1 172 ? 2.460 -1.193 15.335 1.00 88.25 172 PHE A N 1
ATOM 1337 C CA . PHE A 1 172 ? 2.464 -0.318 14.163 1.00 88.25 172 PHE A CA 1
ATOM 1338 C C . PHE A 1 172 ? 1.046 0.011 13.703 1.00 88.25 172 PHE A C 1
ATOM 1340 O O . PHE A 1 172 ? 0.201 -0.878 13.553 1.00 88.25 172 PHE A O 1
ATOM 1347 N N . ILE A 1 173 ? 0.794 1.290 13.425 1.00 87.00 173 ILE A N 1
ATOM 1348 C CA . ILE A 1 173 ? -0.561 1.781 13.162 1.00 87.00 173 ILE A CA 1
ATOM 1349 C C . ILE A 1 173 ? -1.205 1.126 11.933 1.00 87.00 173 ILE A C 1
ATOM 1351 O O . ILE A 1 173 ? -2.337 0.646 12.007 1.00 87.00 173 ILE A O 1
ATOM 1355 N N . ASP A 1 174 ? -0.470 1.025 10.824 1.00 88.19 174 ASP A N 1
ATOM 1356 C CA . ASP A 1 174 ? -0.994 0.477 9.571 1.00 88.19 174 ASP A CA 1
ATOM 1357 C C . ASP A 1 174 ? -1.049 -1.061 9.568 1.00 88.19 174 ASP A C 1
ATOM 1359 O O . ASP A 1 174 ? -1.621 -1.649 8.645 1.00 88.19 174 ASP A O 1
ATOM 1363 N N . CYS A 1 175 ? -0.494 -1.717 10.593 1.00 87.69 175 CYS A N 1
ATOM 1364 C CA . CYS A 1 175 ? -0.557 -3.168 10.799 1.00 87.69 175 CYS A CA 1
ATOM 1365 C C . CYS A 1 175 ? -1.713 -3.590 11.707 1.00 87.69 175 CYS A C 1
ATOM 1367 O O . CYS A 1 175 ? -1.981 -4.787 11.831 1.00 87.69 175 CYS A O 1
ATOM 1369 N N . ARG A 1 176 ? -2.404 -2.638 12.335 1.00 86.31 176 ARG A N 1
ATOM 1370 C CA . ARG A 1 176 ? -3.460 -2.943 13.291 1.00 86.31 176 ARG A CA 1
ATOM 1371 C C . ARG A 1 176 ? -4.669 -3.582 12.617 1.00 86.31 176 ARG A C 1
ATOM 1373 O O . ARG A 1 176 ? -5.116 -3.176 11.541 1.00 86.31 176 ARG A O 1
ATOM 1380 N N . ARG A 1 177 ? -5.247 -4.561 13.313 1.00 90.38 177 ARG A N 1
ATOM 1381 C CA . ARG A 1 177 ? -6.547 -5.132 12.954 1.00 90.38 177 ARG A CA 1
ATOM 1382 C C . ARG A 1 177 ? -7.678 -4.158 13.294 1.00 90.38 177 ARG A C 1
ATOM 1384 O O . ARG A 1 177 ? -7.748 -3.639 14.409 1.00 90.38 177 ARG A O 1
ATOM 1391 N N . VAL A 1 178 ? -8.595 -3.944 12.361 1.00 91.56 178 VAL A N 1
ATOM 1392 C CA . VAL A 1 178 ? -9.759 -3.063 12.540 1.00 91.56 178 VAL A CA 1
ATOM 1393 C C . VAL A 1 178 ? -11.031 -3.897 12.596 1.00 91.56 178 VAL A C 1
ATOM 1395 O O . VAL A 1 178 ? -11.100 -4.957 11.974 1.00 91.56 178 VAL A O 1
ATOM 1398 N N . LYS A 1 179 ? -12.027 -3.463 13.372 1.00 94.06 179 LYS A N 1
ATOM 1399 C CA . LYS A 1 179 ? -13.318 -4.157 13.418 1.00 94.06 179 LYS A CA 1
ATOM 1400 C C . LYS A 1 179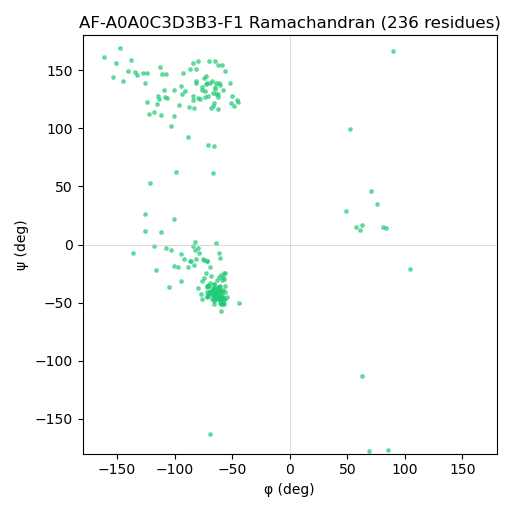 ? -13.994 -4.064 12.056 1.00 94.06 179 LYS A C 1
ATOM 1402 O O . LYS A 1 179 ? -14.029 -2.989 11.461 1.00 94.06 179 LYS A O 1
ATOM 1407 N N . VAL A 1 180 ? -14.553 -5.181 11.592 1.00 95.12 180 VAL A N 1
ATOM 1408 C CA . VAL A 1 180 ? -15.199 -5.259 10.273 1.00 95.12 180 VAL A CA 1
ATOM 1409 C C . VAL A 1 180 ? -16.329 -4.243 10.158 1.00 95.12 180 VAL A C 1
ATOM 1411 O O . VAL A 1 180 ? -16.344 -3.468 9.211 1.00 95.12 180 VAL A O 1
ATOM 1414 N N . LEU A 1 181 ? -17.240 -4.209 11.133 1.00 95.19 181 LEU A N 1
ATOM 1415 C CA . LEU A 1 181 ? -18.409 -3.328 11.070 1.00 95.19 181 LEU A CA 1
ATOM 1416 C C . LEU A 1 181 ? -18.020 -1.844 11.099 1.00 95.19 181 LEU A C 1
ATOM 1418 O O . LEU A 1 181 ? -18.500 -1.090 10.262 1.00 95.19 181 LEU A O 1
ATOM 1422 N N . ASP A 1 182 ? -17.085 -1.450 11.970 1.00 93.88 182 ASP A N 1
ATOM 1423 C CA . ASP A 1 182 ? -16.602 -0.062 12.049 1.00 93.88 182 ASP A CA 1
ATOM 1424 C C . ASP A 1 182 ? -15.961 0.391 10.728 1.00 93.88 182 ASP A C 1
ATOM 1426 O O . ASP A 1 182 ? -16.132 1.529 10.289 1.00 93.88 182 ASP A O 1
ATOM 1430 N N . TYR A 1 183 ? -15.215 -0.509 10.087 1.00 94.31 183 TYR A N 1
ATOM 1431 C CA . TYR A 1 183 ? -14.571 -0.235 8.813 1.00 94.31 183 TYR A CA 1
ATOM 1432 C C . TYR A 1 183 ? -15.574 -0.163 7.654 1.00 94.31 183 TYR A C 1
ATOM 1434 O O . TYR A 1 183 ? -15.485 0.736 6.821 1.00 94.31 183 TYR A O 1
ATOM 1442 N N . LEU A 1 184 ? -16.568 -1.054 7.614 1.00 94.56 184 LEU A N 1
ATOM 1443 C CA . LEU A 1 184 ? -17.642 -0.987 6.620 1.00 94.56 184 LEU A CA 1
ATOM 1444 C C . LEU A 1 184 ? -18.489 0.281 6.790 1.00 94.56 184 LEU A C 1
ATOM 1446 O O . LEU A 1 184 ? -18.817 0.920 5.793 1.00 94.56 184 LEU A O 1
ATOM 1450 N N . ASP A 1 185 ? -18.771 0.691 8.029 1.00 94.19 185 ASP A N 1
ATOM 1451 C CA . ASP A 1 185 ? -19.441 1.963 8.319 1.00 94.19 185 ASP A CA 1
ATOM 1452 C C . ASP A 1 185 ? -18.610 3.175 7.876 1.00 94.19 185 ASP A C 1
ATOM 1454 O O . ASP A 1 185 ? -19.154 4.217 7.512 1.00 94.19 185 ASP A O 1
ATOM 1458 N N . PHE A 1 186 ? -17.282 3.063 7.895 1.00 92.56 186 PHE A N 1
ATOM 1459 C CA . PHE A 1 186 ? -16.404 4.101 7.366 1.00 92.56 186 PHE A CA 1
ATOM 1460 C C . PHE A 1 186 ? -16.435 4.161 5.836 1.00 92.56 186 PHE A C 1
ATOM 1462 O O . PHE A 1 186 ? -16.550 5.249 5.278 1.00 92.56 186 PHE A O 1
ATOM 1469 N N . VAL A 1 187 ? -16.360 3.011 5.161 1.00 92.81 187 VAL A N 1
ATOM 1470 C CA . VAL A 1 187 ? -16.307 2.934 3.691 1.00 92.81 187 VAL A CA 1
ATOM 1471 C C . VAL A 1 187 ? -17.646 3.294 3.050 1.00 92.81 187 VAL A C 1
ATOM 1473 O O . VAL A 1 187 ? -17.682 4.034 2.069 1.00 92.81 187 VAL A O 1
ATOM 1476 N N . PHE A 1 188 ? -18.748 2.774 3.590 1.00 92.12 188 PHE A N 1
ATOM 1477 C CA . PHE A 1 188 ? -20.078 2.903 2.989 1.00 92.12 188 PHE A CA 1
ATOM 1478 C C . PHE A 1 188 ? -20.958 3.954 3.683 1.00 92.12 188 PHE A C 1
ATOM 1480 O O . PHE A 1 188 ? -22.060 4.235 3.216 1.00 92.12 188 PHE A O 1
ATOM 1487 N N . GLY A 1 189 ? -20.482 4.557 4.775 1.00 90.38 189 GLY A N 1
ATOM 1488 C CA . GLY A 1 189 ? -21.276 5.416 5.653 1.00 90.38 189 GLY A CA 1
ATOM 1489 C C . GLY A 1 189 ? -21.956 4.621 6.770 1.00 90.38 189 GLY A C 1
ATOM 1490 O O . GLY A 1 189 ? -22.005 3.395 6.739 1.00 90.38 189 GLY A O 1
ATOM 1491 N N . LYS A 1 190 ? -22.478 5.313 7.790 1.00 87.44 190 LYS A N 1
ATOM 1492 C CA . LYS A 1 190 ? -23.072 4.655 8.965 1.00 87.44 190 LYS A CA 1
ATOM 1493 C C . LYS A 1 190 ? -24.340 3.885 8.598 1.00 87.44 190 LYS A C 1
ATOM 1495 O O . LYS A 1 190 ? -25.323 4.493 8.171 1.00 87.44 190 LYS A O 1
ATOM 1500 N N . HIS A 1 191 ? -24.350 2.585 8.877 1.00 85.31 191 HIS A N 1
ATOM 1501 C CA . HIS A 1 191 ? -25.501 1.715 8.671 1.00 85.31 191 HIS A CA 1
ATOM 1502 C C . HIS A 1 191 ? -26.080 1.202 9.991 1.00 85.31 191 HIS A C 1
ATOM 1504 O O . HIS A 1 191 ? -25.403 1.048 11.006 1.00 85.31 191 HIS A O 1
ATOM 1510 N N . LYS A 1 192 ? -27.382 0.902 9.975 1.00 90.06 192 LYS A N 1
ATOM 1511 C CA . LYS A 1 192 ? -28.010 0.098 11.027 1.00 90.06 192 LYS A CA 1
ATOM 1512 C C . LYS A 1 192 ? -27.901 -1.370 10.634 1.00 90.06 192 LYS A C 1
ATOM 1514 O O . LYS A 1 192 ? -28.750 -1.880 9.906 1.00 90.06 192 LYS A O 1
ATOM 1519 N N . TRP A 1 193 ? -26.841 -2.027 11.092 1.00 91.50 193 TRP A N 1
ATOM 1520 C CA . TRP A 1 193 ? -26.646 -3.460 10.889 1.00 91.50 193 TRP A CA 1
ATOM 1521 C C . TRP A 1 193 ? -27.772 -4.265 11.550 1.00 91.50 193 TRP A C 1
ATOM 1523 O O . TRP A 1 193 ? -28.205 -3.950 12.658 1.00 91.50 193 TRP A O 1
ATOM 1533 N N . THR A 1 194 ? -28.256 -5.306 10.870 1.00 93.94 194 THR A N 1
ATOM 1534 C CA . THR A 1 194 ? -29.257 -6.219 11.440 1.00 93.94 194 THR A CA 1
ATOM 1535 C C . THR A 1 194 ? -28.639 -7.066 12.552 1.00 93.94 194 THR A C 1
ATOM 1537 O O . THR A 1 194 ? -27.429 -7.296 12.564 1.00 93.94 194 THR A O 1
ATOM 1540 N N . GLU A 1 195 ? -29.460 -7.597 13.462 1.00 94.56 195 GLU A N 1
ATOM 1541 C CA . GLU A 1 195 ? -28.982 -8.468 14.549 1.00 94.56 195 GLU A CA 1
ATOM 1542 C C . GLU A 1 195 ? -28.200 -9.680 14.031 1.00 94.56 195 GLU A C 1
ATOM 1544 O O . GLU A 1 195 ? -27.195 -10.061 14.623 1.00 94.56 195 GLU A O 1
ATOM 1549 N N . SER A 1 196 ? -28.595 -10.239 12.881 1.00 94.38 196 SER A N 1
ATOM 1550 C CA . SER A 1 196 ? -27.862 -11.336 12.242 1.00 94.38 196 SER A CA 1
ATOM 1551 C C . SER A 1 196 ? -26.453 -10.924 11.807 1.00 94.38 196 SER A C 1
ATOM 1553 O O . SER A 1 196 ? -25.516 -11.701 11.978 1.00 94.38 196 SER A O 1
ATOM 1555 N N . VAL A 1 197 ? -26.287 -9.724 11.242 1.00 93.00 197 VAL A N 1
ATOM 1556 C CA . VAL A 1 197 ? -24.975 -9.218 10.804 1.00 93.00 197 VAL A CA 1
ATOM 1557 C C . VAL A 1 197 ? -24.106 -8.884 12.013 1.00 93.00 197 VAL A C 1
ATOM 1559 O O . VAL A 1 197 ? -22.933 -9.249 12.045 1.00 93.00 197 VAL A O 1
ATOM 1562 N N . VAL A 1 198 ? -24.686 -8.254 13.036 1.00 94.38 198 VAL A N 1
ATOM 1563 C CA . VAL A 1 198 ? -23.995 -7.956 14.298 1.00 94.38 198 VAL A CA 1
ATOM 1564 C C . VAL A 1 198 ? -23.570 -9.245 15.003 1.00 94.38 198 VAL A C 1
ATOM 1566 O O . VAL A 1 198 ? -22.436 -9.340 15.463 1.00 94.38 198 VAL A O 1
ATOM 1569 N N . GLY A 1 199 ? -24.436 -10.259 15.037 1.00 94.44 199 GLY A N 1
ATOM 1570 C CA . GLY A 1 199 ? -24.122 -11.570 15.601 1.00 94.44 199 GLY A CA 1
ATOM 1571 C C . GLY A 1 199 ? -22.986 -12.278 14.860 1.00 94.44 199 GLY A C 1
ATOM 1572 O O . GLY A 1 199 ? -22.127 -12.878 15.501 1.00 94.44 199 GLY A O 1
ATOM 1573 N N . ALA A 1 200 ? -22.936 -12.166 13.528 1.00 94.75 200 ALA A N 1
ATOM 1574 C CA . ALA A 1 200 ? -21.898 -12.794 12.709 1.00 94.75 200 ALA A CA 1
ATOM 1575 C C . ALA A 1 200 ? -20.548 -12.051 12.748 1.00 94.75 200 ALA A C 1
ATOM 1577 O O . ALA A 1 200 ? -19.498 -12.685 12.839 1.00 94.75 200 ALA A O 1
ATOM 1578 N N . PHE A 1 201 ? -20.559 -10.716 12.684 1.00 95.19 201 PHE A N 1
ATOM 1579 C CA . PHE A 1 201 ? -19.355 -9.904 12.454 1.00 95.19 201 PHE A CA 1
ATOM 1580 C C . PHE A 1 201 ? -18.999 -8.943 13.593 1.00 95.19 201 PHE A C 1
ATOM 1582 O O . PHE A 1 201 ? -17.972 -8.270 13.514 1.00 95.19 201 PHE A O 1
ATOM 1589 N N . GLY A 1 202 ? -19.784 -8.871 14.671 1.00 92.69 202 GLY A N 1
ATOM 1590 C CA . GLY A 1 202 ? -19.567 -7.914 15.766 1.00 92.69 202 GLY A CA 1
ATOM 1591 C C . GLY A 1 202 ? -18.211 -8.051 16.467 1.00 92.69 202 GLY A C 1
ATOM 1592 O O . GLY A 1 202 ? -17.674 -7.067 16.975 1.00 92.69 202 GLY A O 1
ATOM 1593 N N . ASN A 1 203 ? -17.628 -9.252 16.429 1.00 94.06 203 ASN A N 1
ATOM 1594 C CA . ASN A 1 203 ? -16.286 -9.550 16.939 1.00 94.06 203 ASN A CA 1
ATOM 1595 C C . ASN A 1 203 ? -15.283 -9.889 15.823 1.00 94.06 203 ASN A C 1
ATOM 1597 O O . ASN A 1 203 ? -14.189 -10.376 16.109 1.00 94.06 203 ASN A O 1
ATOM 1601 N N . ALA A 1 204 ? -15.646 -9.669 14.557 1.00 95.19 204 ALA A N 1
ATOM 1602 C CA . ALA A 1 204 ? -14.761 -9.908 13.429 1.00 95.19 204 ALA A CA 1
ATOM 1603 C C . ALA A 1 204 ? -13.800 -8.730 13.239 1.00 95.19 204 ALA A C 1
ATOM 1605 O O . ALA A 1 204 ? -14.173 -7.557 13.353 1.00 95.19 204 ALA A O 1
ATOM 1606 N N . TYR A 1 205 ? -12.557 -9.059 12.904 1.00 94.12 205 TYR A N 1
ATOM 1607 C CA . TYR A 1 205 ? -11.503 -8.096 12.630 1.00 94.12 205 TYR A CA 1
ATOM 1608 C C . TYR A 1 205 ? -10.859 -8.404 11.286 1.00 94.12 205 TYR A C 1
ATOM 1610 O O . TYR A 1 205 ? -10.732 -9.567 10.909 1.00 94.12 205 TYR A O 1
ATOM 1618 N N . ILE A 1 206 ? -10.408 -7.361 10.602 1.00 91.06 206 ILE A N 1
ATOM 1619 C CA . ILE A 1 206 ? -9.678 -7.465 9.341 1.00 91.06 206 ILE A CA 1
ATOM 1620 C C . ILE A 1 206 ? -8.337 -6.757 9.443 1.00 91.06 206 ILE A C 1
ATOM 1622 O O . ILE A 1 206 ? -8.176 -5.751 10.138 1.00 91.06 206 ILE A O 1
ATOM 1626 N N . ASN A 1 207 ? -7.371 -7.299 8.717 1.00 88.06 207 ASN A N 1
ATOM 1627 C CA . ASN A 1 207 ? -6.097 -6.671 8.446 1.00 88.06 207 ASN A CA 1
ATOM 1628 C C . ASN A 1 207 ? -5.680 -7.057 7.026 1.00 88.06 207 ASN A C 1
ATOM 1630 O O . ASN A 1 207 ? -5.874 -8.197 6.614 1.00 88.06 207 ASN A O 1
ATOM 1634 N N . PHE A 1 208 ? -5.109 -6.111 6.295 1.00 82.62 208 PHE A N 1
ATOM 1635 C CA . PHE A 1 208 ? -4.630 -6.327 4.936 1.00 82.62 208 PHE A CA 1
ATOM 1636 C C . PHE A 1 208 ? -3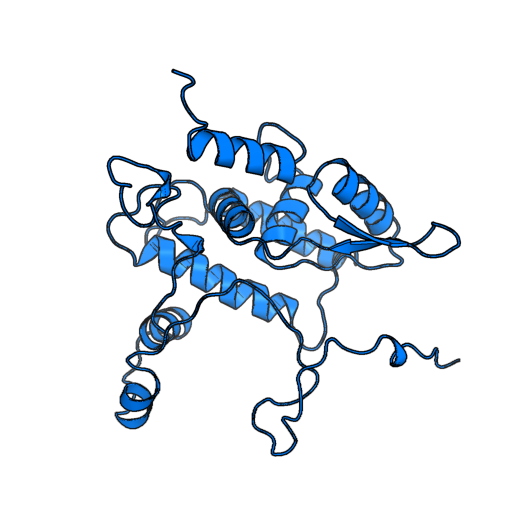.112 -6.456 4.992 1.00 82.62 208 PHE A C 1
ATOM 1638 O O . PHE A 1 208 ? -2.422 -5.453 5.173 1.00 82.62 208 PHE A O 1
ATOM 1645 N N . SER A 1 209 ? -2.610 -7.686 4.907 1.00 67.69 209 SER A N 1
ATOM 1646 C CA . SER A 1 209 ? -1.173 -7.996 4.892 1.00 67.69 209 SER A CA 1
ATOM 1647 C C . SER A 1 209 ? -0.719 -8.643 3.585 1.00 67.69 209 SER A C 1
ATOM 1649 O O . SER A 1 209 ? 0.460 -8.579 3.257 1.00 67.69 209 SER A O 1
ATOM 1651 N N . HIS A 1 210 ? -1.642 -9.253 2.841 1.00 70.69 210 HIS A N 1
ATOM 1652 C CA . HIS A 1 210 ? -1.373 -9.962 1.599 1.00 70.69 210 HIS A CA 1
ATOM 1653 C C . HIS A 1 210 ? -2.594 -9.897 0.671 1.00 70.69 210 HIS A C 1
ATOM 1655 O O . HIS A 1 210 ? -3.724 -9.726 1.132 1.00 70.69 210 HIS A O 1
ATOM 1661 N N . TRP A 1 211 ? -2.349 -10.049 -0.628 1.00 73.38 211 TRP A N 1
ATOM 1662 C CA . TRP A 1 211 ? -3.359 -10.098 -1.674 1.00 73.38 211 TRP A CA 1
ATOM 1663 C C . TRP A 1 211 ? -3.209 -11.381 -2.472 1.00 73.38 211 TRP A C 1
ATOM 1665 O O . TRP A 1 211 ? -2.157 -11.631 -3.053 1.00 73.38 211 TRP A O 1
ATOM 1675 N N . VAL A 1 212 ? -4.287 -12.157 -2.511 1.00 68.44 212 VAL A N 1
ATOM 1676 C CA . VAL A 1 212 ? -4.396 -13.368 -3.320 1.00 68.44 212 VAL A CA 1
ATOM 1677 C C . VAL A 1 212 ? -5.479 -13.109 -4.356 1.00 68.44 212 VAL A C 1
ATOM 1679 O O . VAL A 1 212 ? -6.617 -12.818 -3.984 1.00 68.44 212 VAL A O 1
ATOM 1682 N N . SER A 1 213 ? -5.133 -13.194 -5.641 1.00 65.69 213 SER A N 1
ATOM 1683 C CA . SER A 1 213 ? -6.158 -13.317 -6.678 1.00 65.69 213 SER A CA 1
ATOM 1684 C C . SER A 1 213 ? -6.762 -14.711 -6.568 1.00 65.69 213 SER A C 1
ATOM 1686 O O . SER A 1 213 ? -6.039 -15.707 -6.500 1.00 65.69 213 SER A O 1
ATOM 1688 N N . MET A 1 214 ? -8.086 -14.782 -6.486 1.00 62.66 214 MET A N 1
ATOM 1689 C CA . MET A 1 214 ? -8.796 -16.051 -6.434 1.00 62.66 214 MET A CA 1
ATOM 1690 C C . MET A 1 214 ? -9.512 -16.276 -7.750 1.00 62.66 214 MET A C 1
ATOM 1692 O O . MET A 1 214 ? -10.282 -15.434 -8.205 1.00 62.66 214 MET A O 1
ATOM 1696 N N . VAL A 1 215 ? -9.256 -17.439 -8.340 1.00 63.59 215 VAL A N 1
ATOM 1697 C CA . VAL A 1 215 ? -9.869 -17.872 -9.600 1.00 63.59 215 VAL A CA 1
ATOM 1698 C C . VAL A 1 215 ? -11.225 -18.554 -9.369 1.00 63.59 215 VAL A C 1
ATOM 1700 O O . VAL A 1 215 ? -11.998 -18.721 -10.306 1.00 63.59 215 VAL A O 1
ATOM 1703 N N . SER A 1 216 ? -11.523 -18.928 -8.121 1.00 59.72 216 SER A N 1
ATOM 1704 C CA . SER A 1 216 ? -12.724 -19.659 -7.710 1.00 59.72 216 SER A CA 1
ATOM 1705 C C . SER A 1 216 ? -13.391 -19.022 -6.490 1.00 59.72 216 SER A C 1
ATOM 1707 O O . SER A 1 216 ? -12.713 -18.534 -5.582 1.00 59.72 216 SER A O 1
ATOM 1709 N N . ASP A 1 217 ? -14.721 -19.091 -6.431 1.00 57.75 217 ASP A N 1
ATOM 1710 C CA . ASP A 1 217 ? -15.505 -18.614 -5.291 1.00 57.75 217 ASP A CA 1
ATOM 1711 C C . ASP A 1 217 ? -15.208 -19.414 -4.011 1.00 57.75 217 ASP A C 1
ATOM 1713 O O . ASP A 1 217 ? -15.339 -20.637 -3.982 1.00 57.75 217 ASP A O 1
ATOM 1717 N N . ILE A 1 218 ? -14.913 -18.716 -2.905 1.00 58.50 218 ILE A N 1
ATOM 1718 C CA . ILE A 1 218 ? -14.721 -19.334 -1.573 1.00 58.50 218 ILE A CA 1
ATOM 1719 C C . ILE A 1 218 ? -15.996 -20.053 -1.092 1.00 58.50 218 ILE A C 1
ATOM 1721 O O . ILE A 1 218 ? -15.928 -21.001 -0.314 1.00 58.50 218 ILE A O 1
ATOM 1725 N N . ALA A 1 219 ? -17.174 -19.606 -1.533 1.00 55.56 219 ALA A N 1
ATOM 1726 C CA . ALA A 1 219 ? -18.458 -20.084 -1.023 1.00 55.56 219 ALA A CA 1
ATOM 1727 C C . ALA A 1 219 ? -18.969 -21.382 -1.691 1.00 55.56 219 ALA A C 1
ATOM 1729 O O . ALA A 1 219 ? -20.042 -21.872 -1.331 1.00 55.56 219 ALA A O 1
ATOM 1730 N N . GLY A 1 220 ? -18.241 -21.935 -2.668 1.00 47.38 220 GLY A N 1
ATOM 1731 C CA . GLY A 1 220 ? -18.644 -23.133 -3.406 1.00 47.38 220 GLY A CA 1
ATOM 1732 C C . GLY A 1 220 ? -18.338 -24.446 -2.675 1.00 47.38 220 GLY A C 1
ATOM 1733 O O . GLY A 1 220 ? -17.361 -24.562 -1.941 1.00 47.38 220 GLY A O 1
ATOM 1734 N N . LYS A 1 221 ? -19.140 -25.490 -2.934 1.00 45.84 221 LYS A N 1
ATOM 1735 C CA . LYS A 1 221 ? -18.921 -26.866 -2.427 1.00 45.84 221 LYS A CA 1
ATOM 1736 C C . LYS A 1 221 ? -17.602 -27.507 -2.896 1.00 45.84 221 LYS A C 1
ATOM 1738 O O . LYS A 1 221 ? -17.259 -28.577 -2.410 1.00 45.84 221 LYS A O 1
ATOM 1743 N N . GLU A 1 222 ? -16.880 -26.859 -3.807 1.00 46.69 222 GLU A N 1
ATOM 1744 C CA . GLU A 1 222 ? -15.583 -27.289 -4.338 1.00 46.69 222 GLU A CA 1
ATOM 1745 C C . GLU A 1 222 ? -14.393 -26.557 -3.700 1.00 46.69 222 GLU A C 1
ATOM 1747 O O . GLU A 1 222 ? -13.313 -26.521 -4.280 1.00 46.69 222 GLU A O 1
ATOM 1752 N N . ALA A 1 223 ? -14.557 -25.985 -2.500 1.00 46.50 223 ALA A N 1
ATOM 1753 C CA . ALA A 1 223 ? -13.466 -25.422 -1.701 1.00 46.50 223 ALA A CA 1
ATOM 1754 C C . ALA A 1 223 ? -12.489 -26.519 -1.206 1.00 46.50 223 ALA A C 1
ATOM 1756 O O . ALA A 1 223 ? -12.334 -26.762 -0.010 1.00 46.50 223 ALA A O 1
ATOM 1757 N N . HIS A 1 224 ? -11.841 -27.221 -2.133 1.00 39.16 224 HIS A N 1
ATOM 1758 C CA . HIS A 1 224 ? -10.769 -28.167 -1.880 1.00 39.16 224 HIS A CA 1
ATOM 1759 C C . HIS A 1 224 ? -9.436 -27.479 -2.172 1.00 39.16 224 HIS A C 1
ATOM 1761 O O . HIS A 1 224 ? -9.113 -27.202 -3.316 1.00 39.16 224 HIS A O 1
ATOM 1767 N N . TRP A 1 225 ? -8.680 -27.236 -1.098 1.00 39.19 225 TRP A N 1
ATOM 1768 C CA . TRP A 1 225 ? -7.251 -26.910 -1.076 1.00 39.19 225 TRP A CA 1
ATOM 1769 C C . TRP A 1 225 ? -6.809 -25.743 -1.968 1.00 39.19 225 TRP A C 1
ATOM 1771 O O . TRP A 1 225 ? -6.505 -25.896 -3.145 1.00 39.19 225 TRP A O 1
ATOM 1781 N N . ILE A 1 226 ? -6.656 -24.577 -1.334 1.00 42.66 226 ILE A N 1
ATOM 1782 C CA . ILE A 1 226 ? -5.915 -23.432 -1.874 1.00 42.66 226 ILE A CA 1
ATOM 1783 C C . ILE A 1 226 ? -4.435 -23.841 -1.975 1.00 42.66 226 ILE A C 1
ATOM 1785 O O . ILE A 1 226 ? -3.650 -23.644 -1.049 1.00 42.66 226 ILE A O 1
ATOM 1789 N N . GLY A 1 227 ? -4.074 -24.501 -3.073 1.00 35.59 227 GLY A N 1
ATOM 1790 C CA . GLY A 1 227 ? -2.695 -24.666 -3.507 1.00 35.59 227 GLY A CA 1
ATOM 1791 C C . GLY A 1 227 ? -2.253 -23.408 -4.244 1.00 35.59 227 GLY A C 1
ATOM 1792 O O . GLY A 1 227 ? -3.025 -22.840 -5.014 1.00 35.59 227 GLY A O 1
ATOM 1793 N N . TYR A 1 228 ? -1.016 -22.967 -4.002 1.00 39.94 228 TYR A N 1
ATOM 1794 C CA . TYR A 1 228 ? -0.325 -22.033 -4.890 1.00 39.94 228 TYR A CA 1
ATOM 1795 C C . TYR A 1 228 ? -0.531 -22.514 -6.329 1.00 39.94 228 TYR A C 1
ATOM 1797 O O . TYR A 1 228 ? -0.241 -23.678 -6.605 1.00 39.94 228 TYR A O 1
ATOM 1805 N N . GLY A 1 229 ? -1.099 -21.667 -7.194 1.00 36.97 229 GLY A N 1
ATOM 1806 C CA . GLY A 1 229 ? -1.421 -22.038 -8.571 1.00 36.97 229 GLY A CA 1
ATOM 1807 C C . GLY A 1 229 ? -0.250 -22.774 -9.214 1.00 36.97 229 GLY A C 1
ATOM 1808 O O . GLY A 1 229 ? 0.882 -22.284 -9.179 1.00 36.97 229 GLY A O 1
ATOM 1809 N N . SER A 1 230 ? -0.511 -23.979 -9.724 1.00 31.89 230 SER A N 1
ATOM 1810 C CA . SER A 1 230 ? 0.489 -24.702 -10.500 1.00 31.89 230 SER A CA 1
ATOM 1811 C C . SER A 1 230 ? 0.846 -23.859 -11.721 1.00 31.89 230 SER A C 1
ATOM 1813 O O . SER A 1 230 ? -0.032 -23.302 -12.377 1.00 31.89 230 SER A O 1
ATOM 1815 N N . PHE A 1 231 ? 2.136 -23.791 -12.041 1.00 42.38 231 PHE A N 1
ATOM 1816 C CA . PHE A 1 231 ? 2.671 -23.130 -13.236 1.00 42.38 231 PHE A CA 1
ATOM 1817 C C . PHE A 1 231 ? 2.216 -23.790 -14.558 1.00 42.38 231 PHE A C 1
ATOM 1819 O O . PHE A 1 231 ? 2.592 -23.324 -15.632 1.00 42.38 231 PHE A O 1
ATOM 1826 N N . ASP A 1 232 ? 1.393 -24.840 -14.496 1.00 35.22 232 ASP A N 1
ATOM 1827 C CA . ASP A 1 232 ? 0.923 -25.609 -15.652 1.00 35.22 232 ASP A CA 1
ATOM 1828 C C . ASP A 1 232 ? -0.170 -24.907 -16.486 1.00 35.22 232 ASP A C 1
ATOM 1830 O O . ASP A 1 232 ? -0.424 -25.322 -17.616 1.00 35.22 232 ASP A O 1
ATOM 1834 N N . ASP A 1 233 ? -0.781 -23.820 -15.997 1.00 37.16 233 ASP A N 1
ATOM 1835 C CA . ASP A 1 233 ? -1.842 -23.094 -16.728 1.00 37.16 233 ASP A CA 1
ATOM 1836 C C . ASP A 1 233 ? -1.316 -22.094 -17.781 1.00 37.16 233 ASP A C 1
ATOM 1838 O O . ASP A 1 233 ? -2.092 -21.419 -18.462 1.00 37.16 233 ASP A O 1
ATOM 1842 N N . LEU A 1 234 ? 0.005 -22.008 -17.970 1.00 38.09 234 LEU A N 1
ATOM 1843 C CA . LEU A 1 234 ? 0.636 -21.261 -19.062 1.00 38.09 234 LEU A CA 1
ATOM 1844 C C . LEU A 1 234 ? 1.022 -22.203 -20.210 1.00 38.09 234 LEU A C 1
ATOM 1846 O O . LEU A 1 234 ? 2.193 -22.325 -20.565 1.00 38.09 234 LEU A O 1
ATOM 1850 N N . GLN A 1 235 ? 0.037 -22.856 -20.833 1.00 30.33 235 GLN A N 1
ATOM 1851 C CA . GLN A 1 235 ? 0.245 -23.370 -22.187 1.00 30.33 235 GLN A CA 1
ATOM 1852 C C . GLN A 1 235 ? -0.027 -22.263 -23.216 1.00 30.33 235 GLN A C 1
ATOM 1854 O O . GLN A 1 235 ? -1.096 -21.647 -23.184 1.00 30.33 235 GLN A O 1
ATOM 1859 N N . PRO A 1 236 ? 0.906 -22.002 -24.150 1.00 33.97 236 PRO A N 1
ATOM 1860 C CA . PRO A 1 236 ? 0.684 -21.038 -25.214 1.00 33.97 236 PRO A CA 1
ATOM 1861 C C . PRO A 1 236 ? -0.386 -21.585 -26.162 1.00 33.97 236 PRO A C 1
ATOM 1863 O O . PRO A 1 236 ? -0.198 -22.622 -26.798 1.00 33.97 236 PRO A O 1
ATOM 1866 N N . GLN A 1 237 ? -1.515 -20.886 -26.267 1.00 35.12 237 GLN A N 1
ATOM 1867 C CA . GLN A 1 237 ? -2.376 -21.040 -27.435 1.00 35.12 237 GLN A CA 1
ATOM 1868 C C . GLN A 1 237 ? -1.678 -20.344 -28.609 1.00 35.12 237 GLN A C 1
ATOM 1870 O O . GLN A 1 237 ? -1.229 -19.208 -28.463 1.00 35.12 237 GLN A O 1
ATOM 1875 N N . CYS A 1 238 ? -1.517 -21.097 -29.700 1.00 35.31 238 CYS A N 1
ATOM 1876 C CA . CYS A 1 238 ? -0.792 -20.748 -30.923 1.00 35.31 238 CYS A CA 1
ATOM 1877 C C . CYS A 1 238 ? -1.106 -19.363 -31.498 1.00 35.31 238 CYS A C 1
ATOM 1879 O O . CYS A 1 238 ? -2.288 -18.954 -31.463 1.00 35.31 238 CYS A O 1
#